Protein AF-X1HPS3-F1 (afdb_monomer)

Solvent-accessible surface area (backbone atoms only — not comparable to full-atom values): 13717 Å² total; per-residue (Å²): 105,69,90,63,36,36,62,45,41,58,35,52,74,64,53,66,50,56,90,88,55,52,70,70,59,45,50,53,46,50,58,56,47,61,80,36,48,68,68,39,56,70,66,37,78,88,70,54,59,66,56,36,31,76,74,68,52,24,27,74,87,71,70,32,65,52,47,67,62,41,49,53,53,50,53,51,40,52,55,39,38,74,69,32,39,48,38,51,45,74,42,78,45,76,46,72,88,47,62,63,64,36,44,31,74,80,88,60,19,42,64,59,61,58,42,54,55,44,74,42,87,59,34,76,41,59,31,51,35,45,38,79,58,51,82,82,45,54,71,83,73,45,51,56,50,75,47,78,53,98,91,36,87,43,63,81,54,60,41,49,12,19,42,58,73,23,20,27,68,44,48,54,32,32,38,37,36,35,32,54,46,42,89,53,32,53,55,73,37,86,48,64,40,92,85,80,69,42,83,40,76,49,50,56,90,67,90,67,48,32,49,56,56,87,66,42,46,67,53,53,47,49,54,49,50,50,56,52,48,56,33,47,54,51,42,53,54,53,51,61,60,69,80,106

Sequence (244 aa):
RRDLDPFYQEIYVKNRITPEMRFLEKIKILAEVEQQIDAIRAKAPKLTAAQIHDKYGVHPILNCPDNDAAQTMVDECNRIAATGDSAGGVVEVVVTGVPTGLGEPVFYKLDAELGRMLGIGAVKGVEVGAGFAVKDMTGSQNNDQMRAEKGKVVFQSNNAGGITGGLSTGQPIIVRLTVKPTSTIDKPQKTIDKYTLENKELAAITRRDATIVGRIWPVAENYTALVILDHLIAHYGYQTLKDK

Mean predicted aligned error: 5.58 Å

pLDDT: mean 93.39, std 5.85, range [58.38, 98.62]

Secondary structure (DSSP, 8-state):
-TTT-HHHIIIIITTSS-TTS-HHHHHHHHHHHHTTHHHHHTTS----HHHHHHHH-S-TTT--S-HHHHHHHHHHHHHHHHTT----EEEEEEE-SPPTT-B-SSSS-HHHHHHGGGGSTTEEEEEETTGGGGGGS-HHHHS--EEEETTEEEES--TTTTEETTEE-SSPEEEEEEEPPPS--SS-EEEE-TTT--EEEE---S---S--HHHHHHHHHHHHHHHHHHHHHHHHHHHHHHT-

Radius of gyration: 22.31 Å; Cα contacts (8 Å, |Δi|>4): 352; chains: 1; bounding box: 61×45×63 Å

Foldseek 3Di:
DCVQQLCNCVPPVVPCDDPPDDPVSSVVSVVVVVVCVVVSVVSGDDDDQVRCCVPPCAGPPLRHNPNVVVVVVVVVLVVLVVVQWAFWDKAKDKAAQADWFQFDQDDTQLQVLLQCCCPPPQWDGKAKALGPCCVVDDPVRQDFDWDDDPNDIDTPGGNRQQGDSSTGHNPIIMMMTTGGIDPQTQPWDWDADPPVRDIDTDHHPDDDRNYCNSVCNVVSNVSSVVSSVVSVVVVVVVVVVVVD

Nearest PDB structures (foldseek):
  2o11-assembly1_A  TM=8.636E-01  e=7.169E-13  Mycobacterium tuberculosis H37Rv
  1ztb-assembly1_A  TM=8.678E-01  e=8.568E-13  Mycobacterium tuberculosis
  2g85-assembly1_A  TM=8.727E-01  e=5.090E-12  Mycobacterium tuberculosis
  4bai-assembly1_A  TM=8.196E-01  e=6.083E-12  Mycobacterium tuberculosis
  2o12-assembly1_A  TM=7.720E-01  e=1.747E-12  Mycobacterium tuberculosis H37Rv

Organism: NCBI:txid412755

Structure (mmCIF, N/CA/C/O backbone):
data_AF-X1HPS3-F1
#
_entry.id   AF-X1HPS3-F1
#
loop_
_atom_site.group_PDB
_atom_site.id
_atom_site.type_symbol
_atom_site.label_atom_id
_atom_site.label_alt_id
_atom_site.label_comp_id
_atom_site.label_asym_id
_atom_site.label_entity_id
_atom_site.label_seq_id
_atom_site.pdbx_PDB_ins_code
_atom_site.Cartn_x
_atom_site.Cartn_y
_atom_site.Cartn_z
_atom_site.occupancy
_atom_site.B_iso_or_equiv
_atom_site.auth_seq_id
_atom_site.auth_comp_id
_atom_site.auth_asym_id
_atom_site.auth_atom_id
_atom_site.pdbx_PDB_model_num
ATOM 1 N N . ARG A 1 1 ? -0.405 -16.462 6.695 1.00 61.56 1 ARG A N 1
ATOM 2 C CA . ARG A 1 1 ? 0.994 -15.976 6.561 1.00 61.56 1 ARG A CA 1
ATOM 3 C C . ARG A 1 1 ? 1.910 -16.578 7.620 1.00 61.56 1 ARG A C 1
ATOM 5 O O . ARG A 1 1 ? 2.827 -17.273 7.228 1.00 61.56 1 ARG A O 1
ATOM 12 N N . ARG A 1 2 ? 1.648 -16.400 8.923 1.00 70.88 2 ARG A N 1
ATOM 13 C CA . ARG A 1 2 ? 2.530 -16.880 10.009 1.00 70.88 2 ARG A CA 1
ATOM 14 C C . ARG A 1 2 ? 2.903 -18.366 9.920 1.00 70.88 2 ARG A C 1
ATOM 16 O O . ARG A 1 2 ? 4.069 -18.693 10.077 1.00 70.88 2 ARG A O 1
ATOM 23 N N . ASP A 1 3 ? 1.952 -19.236 9.585 1.00 72.00 3 ASP A N 1
ATOM 24 C CA . ASP A 1 3 ? 2.177 -20.692 9.636 1.00 72.00 3 ASP A CA 1
ATOM 25 C C . ASP A 1 3 ? 3.067 -21.239 8.514 1.00 72.00 3 ASP A C 1
ATOM 27 O O . ASP A 1 3 ? 3.732 -22.250 8.706 1.00 72.00 3 ASP A O 1
ATOM 31 N N . LEU A 1 4 ? 3.083 -20.593 7.341 1.00 77.38 4 LEU A N 1
ATOM 32 C CA . LEU A 1 4 ? 3.830 -21.081 6.171 1.00 77.38 4 LEU A CA 1
ATOM 33 C C . LEU A 1 4 ? 4.937 -20.134 5.703 1.00 77.38 4 LEU A C 1
ATOM 35 O O . LEU A 1 4 ? 5.731 -20.520 4.847 1.00 77.38 4 LEU A O 1
ATOM 39 N N . ASP A 1 5 ? 4.985 -18.902 6.213 1.00 85.19 5 ASP A N 1
ATOM 40 C CA . ASP A 1 5 ? 6.035 -17.958 5.855 1.00 85.19 5 ASP A CA 1
ATOM 41 C C . ASP A 1 5 ? 7.364 -18.419 6.475 1.00 85.19 5 ASP A C 1
ATOM 43 O O . ASP A 1 5 ? 7.495 -18.448 7.704 1.00 85.19 5 ASP A O 1
ATOM 47 N N . PRO A 1 6 ? 8.360 -18.796 5.657 1.00 90.56 6 PRO A N 1
ATOM 48 C CA . PRO A 1 6 ? 9.588 -19.383 6.171 1.00 90.56 6 PRO A CA 1
ATOM 49 C C . PRO A 1 6 ? 10.411 -18.380 6.990 1.00 90.56 6 PRO A C 1
ATOM 51 O O . PRO A 1 6 ? 11.144 -18.797 7.883 1.00 90.56 6 PRO A O 1
ATOM 54 N N . PHE A 1 7 ? 10.277 -17.073 6.739 1.00 91.50 7 PHE A N 1
ATOM 55 C CA . PHE A 1 7 ? 10.948 -16.043 7.530 1.00 91.50 7 PHE A CA 1
ATOM 56 C C . PHE A 1 7 ? 10.276 -15.878 8.887 1.00 91.50 7 PHE A C 1
ATOM 58 O O . PHE A 1 7 ? 10.968 -15.792 9.894 1.00 91.50 7 PHE A O 1
ATOM 65 N N . TYR A 1 8 ? 8.945 -15.908 8.949 1.00 90.88 8 TYR A N 1
ATOM 66 C CA . TYR A 1 8 ? 8.218 -15.882 10.212 1.00 90.88 8 TYR A CA 1
ATOM 67 C C . TYR A 1 8 ? 8.579 -17.091 11.082 1.00 90.88 8 TYR A C 1
ATOM 69 O O . TYR A 1 8 ? 8.851 -16.941 12.275 1.00 90.88 8 TYR A O 1
ATOM 77 N N . GLN A 1 9 ? 8.644 -18.277 10.470 1.00 91.69 9 GLN A N 1
ATOM 78 C CA . GLN A 1 9 ? 9.071 -19.504 11.139 1.00 91.69 9 GLN A CA 1
ATOM 79 C C . GLN A 1 9 ? 10.520 -19.405 11.633 1.00 91.69 9 GLN A C 1
ATOM 81 O O . GLN A 1 9 ? 10.819 -19.741 12.778 1.00 91.69 9 GLN A O 1
ATOM 86 N N . GLU A 1 10 ? 11.431 -18.903 10.798 1.00 92.38 10 GLU A N 1
ATOM 87 C CA . GLU A 1 10 ? 12.842 -18.797 11.164 1.00 92.38 10 GLU A CA 1
ATOM 88 C C . GLU A 1 10 ? 13.103 -17.718 12.225 1.00 92.38 10 GLU A C 1
ATOM 90 O O . GLU A 1 10 ? 13.951 -17.918 13.088 1.00 92.38 10 GLU A O 1
ATOM 95 N N . ILE A 1 11 ? 12.394 -16.589 12.182 1.00 92.94 11 ILE A N 1
ATOM 96 C CA . ILE A 1 11 ? 12.653 -15.430 13.045 1.00 92.94 11 ILE A CA 1
ATOM 97 C C . ILE A 1 11 ? 11.887 -15.538 14.363 1.00 92.94 11 ILE A C 1
ATOM 99 O O . ILE A 1 11 ? 12.489 -15.451 15.434 1.00 92.94 11 ILE A O 1
ATOM 103 N N . TYR A 1 12 ? 10.566 -15.712 14.295 1.00 91.50 12 TYR A N 1
ATOM 104 C CA . TYR A 1 12 ? 9.691 -15.567 15.459 1.00 91.50 12 TYR A CA 1
ATOM 105 C C . TYR A 1 12 ? 9.350 -16.909 16.100 1.00 91.50 12 TYR A C 1
ATOM 107 O O . TYR A 1 12 ? 9.407 -17.016 17.318 1.00 91.50 12 TYR A O 1
ATOM 115 N N . VAL A 1 13 ? 9.069 -17.960 15.320 1.00 91.81 13 VAL A N 1
ATOM 116 C CA . VAL A 1 13 ? 8.742 -19.282 15.901 1.00 91.81 13 VAL A CA 1
ATOM 117 C C . VAL A 1 13 ? 9.961 -19.924 16.558 1.00 91.81 13 VAL A C 1
ATOM 119 O O . VAL A 1 13 ? 9.853 -20.522 17.625 1.00 91.81 13 VAL A O 1
ATOM 122 N N . LYS A 1 14 ? 11.148 -19.745 15.972 1.00 92.88 14 LYS A N 1
ATOM 123 C CA . LYS A 1 14 ? 12.414 -20.162 16.592 1.00 92.88 14 LYS A CA 1
ATOM 124 C C . LYS A 1 14 ? 12.933 -19.198 17.661 1.00 92.88 14 LYS A C 1
ATOM 126 O O . LYS A 1 14 ? 14.027 -19.422 18.171 1.00 92.88 14 LYS A O 1
ATOM 131 N N . ASN A 1 15 ? 12.191 -18.135 17.985 1.00 94.56 15 ASN A N 1
ATOM 132 C CA . ASN A 1 15 ? 12.579 -17.126 18.973 1.00 94.56 15 ASN A CA 1
ATOM 133 C C . ASN A 1 15 ? 13.964 -16.501 18.714 1.00 94.56 15 ASN A C 1
ATOM 135 O O . ASN A 1 15 ? 14.671 -16.149 19.655 1.00 94.56 15 ASN A O 1
ATOM 139 N N . ARG A 1 16 ? 14.373 -16.346 17.444 1.00 94.69 16 ARG A N 1
ATOM 140 C CA . ARG A 1 16 ? 15.608 -15.610 17.111 1.00 94.69 16 ARG A CA 1
ATOM 141 C C . ARG A 1 16 ? 15.461 -14.123 17.426 1.00 94.69 16 ARG A C 1
ATOM 143 O O . ARG A 1 16 ? 16.450 -13.477 17.746 1.00 94.69 16 ARG A O 1
ATOM 150 N N . ILE A 1 17 ? 14.242 -13.590 17.323 1.00 95.38 17 ILE A N 1
ATOM 151 C CA . ILE A 1 17 ? 13.877 -12.255 17.801 1.00 95.38 17 ILE A CA 1
ATOM 152 C C . ILE A 1 17 ? 12.767 -12.389 18.837 1.00 95.38 17 ILE A C 1
ATOM 154 O O . ILE A 1 17 ? 11.698 -12.913 18.525 1.00 95.38 17 ILE A O 1
ATOM 158 N N . THR A 1 18 ? 12.995 -11.853 20.037 1.00 93.50 18 THR A N 1
ATOM 159 C CA . THR A 1 18 ? 11.988 -11.787 21.104 1.00 93.50 18 THR A CA 1
ATOM 160 C C . THR A 1 18 ? 11.621 -10.334 21.441 1.00 93.50 18 THR A C 1
ATOM 162 O O . THR A 1 18 ? 12.367 -9.405 21.092 1.00 93.50 18 THR A O 1
ATOM 165 N N . PRO A 1 19 ? 10.461 -10.090 22.081 1.00 90.62 19 PRO A N 1
ATOM 166 C CA . PRO A 1 19 ? 10.039 -8.747 22.477 1.00 90.62 19 PRO A CA 1
ATOM 167 C C . PRO A 1 19 ? 11.069 -8.009 23.343 1.00 90.62 19 PRO A C 1
ATOM 169 O O . PRO A 1 19 ? 11.297 -6.820 23.116 1.00 90.62 19 PRO A O 1
ATOM 172 N N . GLU A 1 20 ? 11.739 -8.725 24.248 1.00 94.69 20 GLU A N 1
ATOM 173 C CA . GLU A 1 20 ? 12.670 -8.211 25.263 1.00 94.69 20 GLU A CA 1
ATOM 174 C C . GLU A 1 20 ? 13.999 -7.730 24.668 1.00 94.69 20 GLU A C 1
ATOM 176 O O . GLU A 1 20 ? 14.706 -6.936 25.289 1.00 94.69 20 GLU A O 1
ATOM 181 N N . MET A 1 21 ? 14.346 -8.190 23.461 1.00 95.69 21 MET A N 1
ATOM 182 C CA . MET A 1 21 ? 15.591 -7.801 22.806 1.00 95.69 21 MET A CA 1
ATOM 183 C C . MET A 1 21 ? 15.600 -6.308 22.463 1.00 95.69 21 MET A C 1
ATOM 185 O O . MET A 1 21 ? 14.631 -5.739 21.939 1.00 95.69 21 MET A O 1
ATOM 189 N N . ARG A 1 22 ? 16.750 -5.674 22.683 1.00 95.62 22 ARG A N 1
ATOM 190 C CA . ARG A 1 22 ? 17.014 -4.290 22.287 1.00 95.62 22 ARG A CA 1
ATOM 191 C C . ARG A 1 22 ? 17.163 -4.186 20.775 1.00 95.62 22 ARG A C 1
ATOM 193 O O . ARG A 1 22 ? 17.459 -5.157 20.083 1.00 95.62 22 ARG A O 1
ATOM 200 N N . PHE A 1 23 ? 17.003 -2.972 20.255 1.00 91.25 23 PHE A N 1
ATOM 201 C CA . PHE A 1 23 ? 17.059 -2.709 18.816 1.00 91.25 23 PHE A CA 1
ATOM 202 C C . PHE A 1 23 ? 18.323 -3.280 18.151 1.00 91.25 23 PHE A C 1
ATOM 204 O O . PHE A 1 23 ? 18.210 -4.046 17.202 1.00 91.25 23 PHE A O 1
ATOM 211 N N . LEU A 1 24 ? 19.518 -3.000 18.685 1.00 96.25 24 LEU A N 1
ATOM 212 C CA . LEU A 1 24 ? 20.777 -3.482 18.094 1.00 96.25 24 LEU A CA 1
ATOM 213 C C . LEU A 1 24 ? 20.915 -5.012 18.117 1.00 96.25 24 LEU A C 1
ATOM 215 O O . LEU A 1 24 ? 21.488 -5.591 17.196 1.00 96.25 24 LEU A O 1
ATOM 219 N N . GLU A 1 25 ? 20.356 -5.673 19.132 1.00 96.19 25 GLU A N 1
ATOM 220 C CA . GLU A 1 25 ? 20.323 -7.136 19.215 1.00 96.19 25 GLU A CA 1
ATOM 221 C C . GLU A 1 25 ? 19.418 -7.702 18.109 1.00 96.19 25 GLU A C 1
ATOM 223 O O . GLU A 1 25 ? 19.814 -8.626 17.402 1.00 96.19 25 GLU A O 1
ATOM 228 N N . LYS A 1 26 ? 18.246 -7.089 17.885 1.00 95.62 26 LYS A N 1
ATOM 229 C CA . LYS A 1 26 ? 17.334 -7.441 16.784 1.00 95.62 26 LYS A CA 1
ATOM 230 C C . LYS A 1 26 ? 17.982 -7.210 15.413 1.00 95.62 26 LYS A C 1
ATOM 232 O O . LYS A 1 26 ? 17.889 -8.076 14.547 1.00 95.62 26 LYS A O 1
ATOM 237 N N . ILE A 1 27 ? 18.679 -6.086 15.220 1.00 95.38 27 ILE A N 1
ATOM 238 C CA . ILE A 1 27 ? 19.368 -5.764 13.957 1.00 95.38 27 ILE A CA 1
ATOM 239 C C . ILE A 1 27 ? 20.462 -6.780 13.634 1.00 95.38 27 ILE A C 1
ATOM 241 O O . ILE A 1 27 ? 20.557 -7.214 12.488 1.00 95.38 27 ILE A O 1
ATOM 245 N N . LYS A 1 28 ? 21.247 -7.214 14.628 1.00 96.12 28 LYS A N 1
ATOM 246 C CA . LYS A 1 28 ? 22.254 -8.262 14.422 1.00 96.12 28 LYS A CA 1
ATOM 247 C C . LYS A 1 28 ? 21.623 -9.534 13.846 1.00 96.12 28 LYS A C 1
ATOM 249 O O . LYS A 1 28 ? 22.126 -10.076 12.867 1.00 96.12 28 LYS A O 1
ATOM 254 N N . ILE A 1 29 ? 20.502 -9.977 14.414 1.00 95.44 29 ILE A N 1
ATOM 255 C CA . ILE A 1 29 ? 19.789 -11.166 13.933 1.00 95.44 29 ILE A CA 1
ATOM 256 C C . ILE A 1 29 ? 19.252 -10.965 12.516 1.00 95.44 29 ILE A C 1
ATOM 258 O O . ILE A 1 29 ? 19.357 -11.870 11.694 1.00 95.44 29 ILE A O 1
ATOM 262 N N . LEU A 1 30 ? 18.703 -9.790 12.201 1.00 94.38 30 LEU A N 1
ATOM 263 C CA . LEU A 1 30 ? 18.231 -9.496 10.846 1.00 94.38 30 LEU A CA 1
ATOM 264 C C . LEU A 1 30 ? 19.376 -9.520 9.820 1.00 94.38 30 LEU A C 1
ATOM 266 O O . LEU A 1 30 ? 19.189 -10.068 8.738 1.00 94.38 30 LEU A O 1
ATOM 270 N N . ALA A 1 31 ? 20.565 -9.027 10.177 1.00 95.38 31 ALA A N 1
ATOM 271 C CA . ALA A 1 31 ? 21.753 -9.115 9.326 1.00 95.38 31 ALA A CA 1
ATOM 272 C C . ALA A 1 31 ? 22.217 -10.571 9.113 1.00 95.38 31 ALA A C 1
ATOM 274 O O . ALA A 1 31 ? 22.623 -10.947 8.017 1.00 95.38 31 ALA A O 1
ATOM 275 N N . GLU A 1 32 ? 22.117 -11.430 10.132 1.00 95.00 32 GLU A N 1
ATOM 276 C CA . GLU A 1 32 ? 22.380 -12.870 9.978 1.00 95.00 32 GLU A CA 1
ATOM 277 C C . GLU A 1 32 ? 21.335 -13.556 9.085 1.00 95.00 32 GLU A C 1
ATOM 279 O O . GLU A 1 32 ? 21.668 -14.431 8.287 1.00 95.00 32 GLU A O 1
ATOM 284 N N . VAL A 1 33 ? 20.059 -13.184 9.223 1.00 94.38 33 VAL A N 1
ATOM 285 C CA . VAL A 1 33 ? 18.960 -13.696 8.388 1.00 94.38 33 VAL A CA 1
ATOM 286 C C . VAL A 1 33 ? 19.146 -13.288 6.930 1.00 94.38 33 VAL A C 1
ATOM 288 O O . VAL A 1 33 ? 18.875 -14.096 6.042 1.00 94.38 33 VAL A O 1
ATOM 291 N N . GLU A 1 34 ? 19.642 -12.078 6.671 1.00 93.94 34 GLU A N 1
ATOM 292 C CA . GLU A 1 34 ? 19.932 -11.584 5.323 1.00 93.94 34 GLU A CA 1
ATOM 293 C C . GLU A 1 34 ? 20.910 -12.505 4.578 1.00 93.94 34 GLU A C 1
ATOM 295 O O . GLU A 1 34 ? 20.668 -12.873 3.429 1.00 93.94 34 GLU A O 1
ATOM 300 N N . GLN A 1 35 ? 21.946 -12.992 5.267 1.00 95.44 35 GLN A N 1
ATOM 301 C CA . GLN A 1 35 ? 22.912 -13.949 4.710 1.00 95.44 35 GLN A CA 1
ATOM 302 C C . GLN A 1 35 ? 22.311 -15.341 4.442 1.00 95.44 35 GLN A C 1
ATOM 304 O O . GLN A 1 35 ? 22.927 -16.169 3.775 1.00 95.44 35 GLN A O 1
ATOM 309 N N . GLN A 1 36 ? 21.116 -15.619 4.966 1.00 95.12 36 GLN A N 1
ATOM 310 C CA . GLN A 1 36 ? 20.444 -16.918 4.908 1.00 95.12 36 GLN A CA 1
ATOM 311 C C . GLN A 1 36 ? 19.168 -16.891 4.053 1.00 95.12 36 GLN A C 1
ATOM 313 O O . GLN A 1 36 ? 18.449 -17.891 4.023 1.00 95.12 36 GLN A O 1
ATOM 318 N N . ILE A 1 37 ? 18.871 -15.786 3.354 1.00 93.38 37 ILE A N 1
ATOM 319 C CA . ILE A 1 37 ? 17.605 -15.580 2.625 1.00 93.38 37 ILE A CA 1
ATOM 320 C C . ILE A 1 37 ? 17.252 -16.763 1.719 1.00 93.38 37 ILE A C 1
ATOM 322 O O . ILE A 1 37 ? 16.127 -17.263 1.784 1.00 93.38 37 ILE A O 1
ATOM 326 N N . ASP A 1 38 ? 18.193 -17.245 0.907 1.00 93.62 38 ASP A N 1
ATOM 327 C CA . ASP A 1 38 ? 17.916 -18.325 -0.045 1.00 93.62 38 ASP A CA 1
ATOM 328 C C . ASP A 1 38 ? 17.695 -19.669 0.657 1.00 93.62 38 ASP A C 1
ATOM 330 O O . ASP A 1 38 ? 16.768 -20.409 0.319 1.00 93.62 38 ASP A O 1
ATOM 334 N N . ALA A 1 39 ? 18.475 -19.953 1.704 1.00 94.56 39 ALA A N 1
ATOM 335 C CA . ALA A 1 39 ? 18.316 -21.156 2.515 1.00 94.56 39 ALA A CA 1
ATOM 336 C C . ALA A 1 39 ? 16.985 -21.165 3.284 1.00 94.56 39 ALA A C 1
ATOM 338 O O . ALA A 1 39 ? 16.364 -22.216 3.434 1.00 94.56 39 ALA A O 1
ATOM 339 N N . ILE A 1 40 ? 16.527 -20.006 3.763 1.00 93.75 40 ILE A N 1
ATOM 340 C CA . ILE A 1 40 ? 15.228 -19.856 4.429 1.00 93.75 40 ILE A CA 1
ATOM 341 C C . ILE A 1 40 ? 14.103 -20.038 3.409 1.00 93.75 40 ILE A C 1
ATOM 343 O O . ILE A 1 40 ? 13.201 -20.843 3.635 1.00 93.75 40 ILE A O 1
ATOM 347 N N . ARG A 1 41 ? 14.182 -19.372 2.250 1.00 90.75 41 ARG A N 1
ATOM 348 C CA . ARG A 1 41 ? 13.199 -19.512 1.161 1.00 90.75 41 ARG A CA 1
ATOM 349 C C . ARG A 1 41 ? 13.041 -20.953 0.692 1.00 90.75 41 ARG A C 1
ATOM 351 O O . ARG A 1 41 ? 11.918 -21.378 0.439 1.00 90.75 41 ARG A O 1
ATOM 358 N N . ALA A 1 42 ? 14.129 -21.717 0.622 1.00 92.19 42 ALA A N 1
ATOM 359 C CA . ALA A 1 42 ? 14.092 -23.121 0.218 1.00 92.19 42 ALA A CA 1
ATOM 360 C C . ALA A 1 42 ? 13.252 -24.015 1.154 1.00 92.19 42 ALA A C 1
ATOM 362 O O . ALA A 1 42 ? 12.784 -25.067 0.720 1.00 92.19 42 ALA A O 1
ATOM 363 N N . LYS A 1 43 ? 13.024 -23.599 2.410 1.00 90.44 43 LYS A N 1
ATOM 364 C CA . LYS A 1 43 ? 12.182 -24.316 3.385 1.00 90.44 43 LYS A CA 1
ATOM 365 C C . LYS A 1 43 ? 10.685 -24.060 3.193 1.00 90.44 43 LYS A C 1
ATOM 367 O O . LYS A 1 43 ? 9.881 -24.706 3.860 1.00 90.44 43 LYS A O 1
ATOM 372 N N . ALA A 1 44 ? 10.301 -23.109 2.336 1.00 87.06 44 ALA A N 1
ATOM 373 C CA . ALA A 1 44 ? 8.900 -22.788 2.107 1.00 87.06 44 ALA A CA 1
ATOM 374 C C . ALA A 1 44 ? 8.137 -24.021 1.581 1.00 87.06 44 ALA A C 1
ATOM 376 O O . ALA A 1 44 ? 8.613 -24.684 0.651 1.00 87.06 44 ALA A O 1
ATOM 377 N N . PRO A 1 45 ? 6.942 -24.321 2.119 1.00 84.12 45 PRO A N 1
ATOM 378 C CA . PRO A 1 45 ? 6.084 -25.366 1.577 1.00 84.12 45 PRO A CA 1
ATOM 379 C C . PRO A 1 45 ? 5.775 -25.093 0.103 1.00 84.12 45 PRO A C 1
ATOM 381 O O . PRO A 1 45 ? 5.292 -24.017 -0.251 1.00 84.12 45 PRO A O 1
ATOM 384 N N . LYS A 1 46 ? 6.034 -26.073 -0.767 1.00 85.75 46 LYS A N 1
ATOM 385 C CA . LYS A 1 46 ? 5.686 -25.982 -2.188 1.00 85.75 46 LYS A CA 1
ATOM 386 C C . LYS A 1 46 ? 4.250 -26.455 -2.375 1.00 85.75 46 LYS A C 1
ATOM 388 O O . LYS A 1 46 ? 3.985 -27.652 -2.330 1.00 85.75 46 LYS A O 1
ATOM 393 N N . LEU A 1 47 ? 3.339 -25.505 -2.554 1.00 85.69 47 LEU A N 1
ATOM 394 C CA . LEU A 1 47 ? 1.938 -25.772 -2.863 1.00 85.69 47 LEU A CA 1
ATOM 395 C C . LEU A 1 47 ? 1.697 -25.600 -4.364 1.00 85.69 47 LEU A C 1
ATOM 397 O O . LEU A 1 47 ? 2.242 -24.696 -4.994 1.00 85.69 47 LEU A O 1
ATOM 401 N N . THR A 1 48 ? 0.869 -26.470 -4.930 1.00 90.56 48 THR A N 1
ATOM 402 C CA . THR A 1 48 ? 0.331 -26.306 -6.285 1.00 90.56 48 THR A CA 1
ATOM 403 C C . THR A 1 48 ? -0.705 -25.181 -6.320 1.00 90.56 48 THR A C 1
ATOM 405 O O . THR A 1 48 ? -1.271 -24.816 -5.289 1.00 90.56 48 THR A O 1
ATOM 408 N N . ALA A 1 49 ? -0.998 -24.657 -7.514 1.00 86.81 49 ALA A N 1
ATOM 409 C CA . ALA A 1 49 ? -2.041 -23.647 -7.704 1.00 86.81 49 ALA A CA 1
ATOM 410 C C . ALA A 1 49 ? -3.397 -24.084 -7.120 1.00 86.81 49 ALA A C 1
ATOM 412 O O . ALA A 1 49 ? -4.013 -23.316 -6.387 1.00 86.81 49 ALA A O 1
ATOM 413 N N . ALA A 1 50 ? -3.802 -25.337 -7.366 1.00 89.31 50 ALA A N 1
ATOM 414 C CA . ALA A 1 50 ? -5.029 -25.914 -6.816 1.00 89.31 50 ALA A CA 1
ATOM 415 C C . ALA A 1 50 ? -5.012 -25.930 -5.280 1.00 89.31 50 ALA A C 1
ATOM 417 O O . ALA A 1 50 ? -5.943 -25.455 -4.649 1.00 89.31 50 ALA A O 1
ATOM 418 N N . GLN A 1 51 ? -3.908 -26.363 -4.663 1.00 89.56 51 GLN A N 1
ATOM 419 C CA . GLN A 1 51 ? -3.788 -26.365 -3.201 1.00 89.56 51 GLN A CA 1
ATOM 420 C C . GLN A 1 51 ? -3.828 -24.958 -2.592 1.00 89.56 51 GLN A C 1
ATOM 422 O O . GLN A 1 51 ? -4.336 -24.794 -1.485 1.00 89.56 51 GLN A O 1
ATOM 427 N N . ILE A 1 52 ? -3.272 -23.949 -3.272 1.00 85.75 52 ILE A N 1
ATOM 428 C CA . ILE A 1 52 ? -3.356 -22.554 -2.817 1.00 85.75 52 ILE A CA 1
ATOM 429 C C . ILE A 1 52 ? -4.805 -22.076 -2.890 1.00 85.75 52 ILE A C 1
ATOM 431 O O . ILE A 1 52 ? -5.303 -21.513 -1.916 1.00 85.75 52 ILE A O 1
ATOM 435 N N . HIS A 1 53 ? -5.475 -22.340 -4.009 1.00 85.75 53 HIS A N 1
ATOM 436 C CA . HIS A 1 53 ? -6.868 -21.969 -4.208 1.00 85.75 53 HIS A CA 1
ATOM 437 C C . HIS A 1 53 ? -7.783 -22.654 -3.181 1.00 85.75 53 HIS A C 1
ATOM 439 O O . HIS A 1 53 ? -8.483 -21.967 -2.446 1.00 85.75 53 HIS A O 1
ATOM 445 N N . ASP A 1 54 ? -7.693 -23.975 -3.031 1.00 88.62 54 ASP A N 1
ATOM 446 C CA . ASP A 1 54 ? -8.533 -24.753 -2.113 1.00 88.62 54 ASP A CA 1
ATOM 447 C C . ASP A 1 54 ? -8.327 -24.354 -0.647 1.00 88.62 54 ASP A C 1
ATOM 449 O O . ASP A 1 54 ? -9.270 -24.321 0.143 1.00 88.62 54 ASP A O 1
ATOM 453 N N . LYS A 1 55 ? -7.081 -24.059 -0.256 1.00 86.50 55 LYS A N 1
ATOM 454 C CA . LYS A 1 55 ? -6.745 -23.763 1.141 1.00 86.50 55 LYS A CA 1
ATOM 455 C C . LYS A 1 55 ? -6.968 -22.302 1.522 1.00 86.50 55 LYS A C 1
ATOM 457 O O . LYS A 1 55 ? -7.317 -22.027 2.668 1.00 86.50 55 LYS A O 1
ATOM 462 N N . TYR A 1 56 ? -6.685 -21.370 0.614 1.00 85.69 56 TYR A N 1
ATOM 463 C CA . TYR A 1 56 ? -6.641 -19.936 0.918 1.00 85.69 56 TYR A CA 1
ATOM 464 C C . TYR A 1 56 ? -7.669 -19.107 0.153 1.00 85.69 56 TYR A C 1
ATOM 466 O O . TYR A 1 56 ? -7.876 -17.953 0.518 1.00 85.69 56 TYR A O 1
ATOM 474 N N . GLY A 1 57 ? -8.298 -19.658 -0.886 1.00 88.31 57 GLY A N 1
ATOM 475 C CA . GLY A 1 57 ? -9.264 -18.940 -1.716 1.00 88.31 57 GLY A CA 1
ATOM 476 C C . GLY A 1 57 ? -8.657 -17.765 -2.484 1.00 88.31 57 GLY A C 1
ATOM 477 O O . GLY A 1 57 ? -9.365 -16.810 -2.779 1.00 88.31 57 GLY A O 1
ATOM 478 N N . VAL A 1 58 ? -7.351 -17.789 -2.778 1.00 90.56 58 VAL A N 1
ATOM 479 C CA . VAL A 1 58 ? -6.649 -16.691 -3.469 1.00 90.56 58 VAL A CA 1
ATOM 480 C C . VAL A 1 58 ? -5.938 -17.165 -4.729 1.00 90.56 58 VAL A C 1
ATOM 482 O O . VAL A 1 58 ? -5.511 -18.316 -4.830 1.00 90.56 58 VAL A O 1
ATOM 485 N N . HIS A 1 59 ? -5.742 -16.239 -5.663 1.00 92.06 59 HIS A N 1
ATOM 486 C CA . HIS A 1 59 ? -4.981 -16.466 -6.879 1.00 92.06 59 HIS A CA 1
ATOM 487 C C . HIS A 1 59 ? -3.506 -16.791 -6.561 1.00 92.06 59 HIS A C 1
ATOM 489 O O . HIS A 1 59 ? -2.856 -16.023 -5.843 1.00 92.06 59 HIS A O 1
ATOM 495 N N . PRO A 1 60 ? -2.920 -17.861 -7.129 1.00 87.88 60 PRO A N 1
ATOM 496 C CA . PRO A 1 60 ? -1.606 -18.374 -6.726 1.00 87.88 60 PRO A CA 1
ATOM 497 C C . PRO A 1 60 ? -0.426 -17.444 -7.037 1.00 87.88 60 PRO A C 1
ATOM 499 O O . PRO A 1 60 ? 0.622 -17.556 -6.407 1.00 87.88 60 PRO A O 1
ATOM 502 N N . ILE A 1 61 ? -0.577 -16.530 -8.001 1.00 87.69 61 ILE A N 1
ATOM 503 C CA . ILE A 1 61 ? 0.493 -15.599 -8.405 1.00 87.69 61 ILE A CA 1
ATOM 504 C C . ILE A 1 61 ? 0.367 -14.253 -7.684 1.00 87.69 61 ILE A C 1
ATOM 506 O O . ILE A 1 61 ? 1.362 -13.681 -7.247 1.00 87.69 61 ILE A O 1
ATOM 510 N N . LEU A 1 62 ? -0.860 -13.737 -7.568 1.00 89.31 62 LEU A N 1
ATOM 511 C CA . LEU A 1 62 ? -1.117 -12.369 -7.103 1.00 89.31 62 LEU A CA 1
ATOM 512 C C . LEU A 1 62 ? -1.613 -12.308 -5.656 1.00 89.31 62 LEU A C 1
ATOM 514 O O . LEU A 1 62 ? -1.673 -11.220 -5.095 1.00 89.31 62 LEU A O 1
ATOM 518 N N . ASN A 1 63 ? -1.937 -13.451 -5.040 1.00 87.25 63 ASN A N 1
ATOM 519 C CA . ASN A 1 63 ? -2.535 -13.539 -3.704 1.00 87.25 63 ASN A CA 1
ATOM 520 C C . ASN A 1 63 ? -3.807 -12.682 -3.555 1.00 87.25 63 ASN A C 1
ATOM 522 O O . ASN A 1 63 ? -4.078 -12.142 -2.486 1.00 87.25 63 ASN A O 1
ATOM 526 N N . CYS A 1 64 ? -4.574 -12.550 -4.638 1.00 89.62 64 CYS A N 1
ATOM 527 C CA . CYS A 1 64 ? -5.818 -11.791 -4.681 1.00 89.62 64 CYS A CA 1
ATOM 528 C C . CYS A 1 64 ? -7.012 -12.748 -4.499 1.00 89.62 64 CYS A C 1
ATOM 530 O O . CYS A 1 64 ? -7.021 -13.797 -5.145 1.00 89.62 64 CYS A O 1
ATOM 532 N N . PRO A 1 65 ? -7.989 -12.440 -3.626 1.00 88.88 65 PRO A N 1
ATOM 533 C CA . PRO A 1 65 ? -9.154 -13.302 -3.396 1.00 88.88 65 PRO A CA 1
ATOM 534 C C . PRO A 1 65 ? -10.126 -13.344 -4.587 1.00 88.88 65 PRO A C 1
ATOM 536 O O . PRO A 1 65 ? -10.805 -14.347 -4.793 1.00 88.88 65 PRO A O 1
ATOM 539 N N . ASP A 1 66 ? -10.168 -12.287 -5.399 1.00 92.94 66 ASP A N 1
ATOM 540 C CA . ASP A 1 66 ? -10.913 -12.269 -6.657 1.00 92.94 66 ASP A CA 1
ATOM 541 C C . ASP A 1 66 ? -10.054 -12.899 -7.762 1.00 92.94 66 ASP A C 1
ATOM 543 O O . ASP A 1 66 ? -9.102 -12.293 -8.258 1.00 92.94 66 ASP A O 1
ATOM 547 N N . ASN A 1 67 ? -10.353 -14.154 -8.106 1.00 91.12 67 ASN A N 1
ATOM 548 C CA . ASN A 1 67 ? -9.549 -14.914 -9.061 1.00 91.12 67 ASN A CA 1
ATOM 549 C C . ASN A 1 67 ? -9.718 -14.408 -10.502 1.00 91.12 67 ASN A C 1
ATOM 551 O O . ASN A 1 67 ? -8.742 -14.431 -11.249 1.00 91.12 67 ASN A O 1
ATOM 555 N N . ASP A 1 68 ? -10.893 -13.899 -10.874 1.00 93.69 68 ASP A N 1
ATOM 556 C CA . ASP A 1 68 ? -11.160 -13.405 -12.229 1.00 93.69 68 ASP A CA 1
ATOM 557 C C . ASP A 1 68 ? -10.455 -12.063 -12.461 1.00 93.69 68 ASP A C 1
ATOM 559 O O . ASP A 1 68 ? -9.762 -11.866 -13.469 1.00 93.69 68 ASP A O 1
ATOM 563 N N . ALA A 1 69 ? -10.543 -11.156 -11.481 1.00 94.19 69 ALA A N 1
ATOM 564 C CA . ALA A 1 69 ? -9.782 -9.91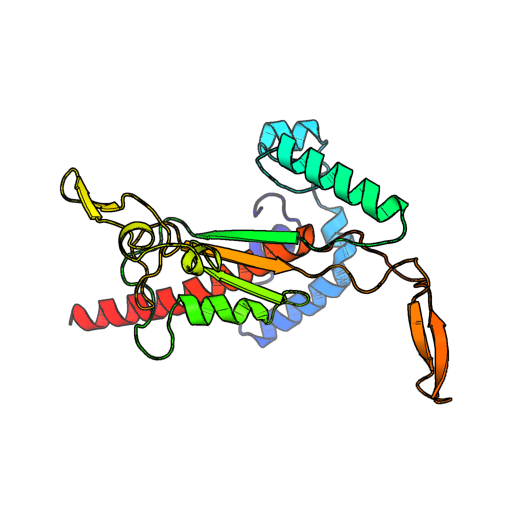3 -11.499 1.00 94.19 69 ALA A CA 1
ATOM 565 C C . ALA A 1 69 ? -8.273 -10.197 -11.485 1.00 94.19 69 ALA A C 1
ATOM 567 O O . ALA A 1 69 ? -7.510 -9.562 -12.215 1.00 94.19 69 ALA A O 1
ATOM 568 N N . ALA A 1 70 ? -7.828 -11.180 -10.696 1.00 93.50 70 ALA A N 1
ATOM 569 C CA . ALA A 1 70 ? -6.427 -11.578 -10.653 1.00 93.50 70 ALA A CA 1
ATOM 570 C C . ALA A 1 70 ? -5.924 -12.138 -11.981 1.00 93.50 70 ALA A C 1
ATOM 572 O O . ALA A 1 70 ? -4.835 -11.761 -12.414 1.00 93.50 70 ALA A O 1
ATOM 573 N N . GLN A 1 71 ? -6.702 -12.993 -12.640 1.00 94.81 71 GLN A N 1
ATOM 574 C CA . GLN A 1 71 ? -6.337 -13.521 -13.947 1.00 94.81 71 GLN A CA 1
ATOM 575 C C . GLN A 1 71 ? -6.252 -12.392 -14.978 1.00 94.81 71 GLN A C 1
ATOM 577 O O . GLN A 1 71 ? -5.251 -12.287 -15.682 1.00 94.81 71 GLN A O 1
ATOM 582 N N . THR A 1 72 ? -7.218 -11.470 -14.971 1.00 96.19 72 THR A N 1
ATOM 583 C CA . THR A 1 72 ? -7.189 -10.271 -15.825 1.00 96.19 72 THR A CA 1
ATOM 584 C C . THR A 1 72 ? -5.927 -9.431 -15.584 1.00 96.19 72 THR A C 1
ATOM 586 O O . THR A 1 72 ? -5.266 -9.003 -16.530 1.00 96.19 72 THR A O 1
ATOM 589 N N . MET A 1 73 ? -5.540 -9.228 -14.318 1.00 95.38 73 MET A N 1
ATOM 590 C CA . MET A 1 73 ? -4.295 -8.538 -13.963 1.00 95.38 73 MET A CA 1
ATOM 591 C C . MET A 1 73 ? -3.052 -9.279 -14.475 1.00 95.38 73 MET A C 1
ATOM 593 O O . MET A 1 73 ? -2.120 -8.638 -14.959 1.00 95.38 73 MET A O 1
ATOM 597 N N . VAL A 1 74 ? -3.015 -10.612 -14.377 1.00 94.56 74 VAL A N 1
ATOM 598 C CA . VAL A 1 74 ? -1.905 -11.433 -14.892 1.00 94.56 74 VAL A CA 1
ATOM 599 C C . VAL A 1 74 ? -1.804 -11.336 -16.409 1.00 94.56 74 VAL A C 1
ATOM 601 O O . VAL A 1 74 ? -0.704 -11.145 -16.929 1.00 94.56 74 VAL A O 1
ATOM 604 N N . ASP A 1 75 ? -2.926 -11.424 -17.115 1.00 95.94 75 ASP A N 1
ATOM 605 C CA . ASP A 1 75 ? -2.960 -11.344 -18.573 1.00 95.94 75 ASP A CA 1
ATOM 606 C C . ASP A 1 75 ? -2.458 -9.981 -19.054 1.00 95.94 75 ASP A C 1
ATOM 608 O O . ASP A 1 75 ? -1.632 -9.911 -19.964 1.00 95.94 75 ASP A O 1
ATOM 612 N N . GLU A 1 76 ? -2.850 -8.901 -18.376 1.00 95.56 76 GLU A N 1
ATOM 613 C CA . GLU A 1 76 ? -2.354 -7.560 -18.677 1.00 95.56 76 GLU A CA 1
ATOM 614 C C . GLU A 1 76 ? -0.858 -7.402 -18.364 1.00 95.56 76 GLU A C 1
ATOM 616 O O . GLU A 1 76 ? -0.116 -6.808 -19.152 1.00 95.56 76 GLU A O 1
ATOM 621 N N . CYS A 1 77 ? -0.375 -7.997 -17.265 1.00 94.56 77 CYS A N 1
ATOM 622 C CA . CYS A 1 77 ? 1.056 -8.048 -16.953 1.00 94.56 77 CYS A CA 1
ATOM 623 C C . CYS A 1 77 ? 1.848 -8.788 -18.041 1.00 94.56 77 CYS A C 1
ATOM 625 O O . CYS A 1 77 ? 2.910 -8.322 -18.452 1.00 94.56 77 CYS A O 1
ATOM 627 N N . ASN A 1 78 ? 1.338 -9.920 -18.528 1.00 95.19 78 ASN A N 1
ATOM 628 C CA . ASN A 1 78 ? 1.963 -10.680 -19.610 1.00 95.19 78 ASN A CA 1
ATOM 629 C C . ASN A 1 78 ? 1.939 -9.892 -20.925 1.00 95.19 78 ASN A C 1
ATOM 631 O O . ASN A 1 78 ? 2.943 -9.848 -21.639 1.00 95.19 78 ASN A O 1
ATOM 635 N N . ARG A 1 79 ? 0.819 -9.223 -21.222 1.00 97.00 79 ARG A N 1
ATOM 636 C CA . ARG A 1 79 ? 0.656 -8.394 -22.417 1.00 97.00 79 ARG A CA 1
ATOM 637 C C . ARG A 1 79 ? 1.664 -7.250 -22.441 1.00 97.00 79 ARG A C 1
ATOM 639 O O . ARG A 1 79 ? 2.343 -7.080 -23.450 1.00 97.00 79 ARG A O 1
ATOM 646 N N . ILE A 1 80 ? 1.796 -6.481 -21.356 1.00 95.94 80 ILE A N 1
ATOM 647 C CA . ILE A 1 80 ? 2.742 -5.356 -21.312 1.00 95.94 80 ILE A CA 1
ATOM 648 C C . ILE A 1 80 ? 4.197 -5.844 -21.334 1.00 95.94 80 ILE A C 1
ATOM 650 O O . ILE A 1 80 ? 5.009 -5.289 -22.080 1.00 95.94 80 ILE A O 1
ATOM 654 N N . ALA A 1 81 ? 4.499 -6.939 -20.623 1.00 93.75 81 ALA A N 1
ATOM 655 C CA . ALA A 1 81 ? 5.822 -7.561 -20.618 1.00 93.75 81 ALA A CA 1
ATOM 656 C C . ALA A 1 81 ? 6.264 -7.985 -22.024 1.00 93.75 81 ALA A C 1
ATOM 658 O O . ALA A 1 81 ? 7.403 -7.734 -22.410 1.00 93.75 81 ALA A O 1
ATOM 659 N N . ALA A 1 82 ? 5.356 -8.562 -22.820 1.00 94.88 82 ALA A N 1
ATOM 660 C CA . ALA A 1 82 ? 5.635 -8.963 -24.199 1.00 94.88 82 ALA A CA 1
ATOM 661 C C . ALA A 1 82 ? 5.998 -7.780 -25.116 1.00 94.88 82 ALA A C 1
ATOM 663 O O . ALA A 1 82 ? 6.644 -7.976 -26.142 1.00 94.88 82 ALA A O 1
ATOM 664 N N . THR A 1 83 ? 5.624 -6.548 -24.750 1.00 94.81 83 THR A N 1
ATOM 665 C CA . THR A 1 83 ? 6.017 -5.336 -25.489 1.00 94.81 83 THR A CA 1
ATOM 666 C C . THR A 1 83 ? 7.364 -4.755 -25.053 1.00 94.81 83 THR A C 1
ATOM 668 O O . THR A 1 83 ? 7.807 -3.762 -25.632 1.00 94.81 83 THR A O 1
ATOM 671 N N . GLY A 1 84 ? 8.005 -5.331 -24.029 1.00 92.75 84 GLY A N 1
ATOM 672 C CA . GLY A 1 84 ? 9.229 -4.791 -23.437 1.00 92.75 84 GLY A CA 1
ATOM 673 C C . GLY A 1 84 ? 9.008 -3.525 -22.598 1.00 92.75 84 GLY A C 1
ATOM 674 O O . GLY A 1 84 ? 9.942 -2.750 -22.393 1.00 92.75 84 GLY A O 1
ATOM 675 N N . ASP A 1 85 ? 7.774 -3.281 -22.154 1.00 94.81 85 ASP A N 1
ATOM 676 C CA . ASP A 1 85 ? 7.372 -2.110 -21.368 1.00 94.81 85 ASP A CA 1
ATOM 677 C C . ASP A 1 85 ? 6.908 -2.522 -19.960 1.00 94.81 85 ASP A C 1
ATOM 679 O O . ASP A 1 85 ? 6.927 -3.703 -19.604 1.00 94.81 85 ASP A O 1
ATOM 683 N N . SER A 1 86 ? 6.483 -1.557 -19.146 1.00 95.56 86 SER A N 1
ATOM 684 C CA . SER A 1 86 ? 5.926 -1.821 -17.819 1.00 95.56 86 SER A CA 1
ATOM 685 C C . SER A 1 86 ? 4.648 -1.030 -17.543 1.00 95.56 86 SER A C 1
ATOM 687 O O . SER A 1 86 ? 4.327 -0.050 -18.214 1.00 95.56 86 SER A O 1
ATOM 689 N N . ALA A 1 87 ? 3.914 -1.461 -16.522 1.00 96.38 87 ALA A N 1
ATOM 690 C CA . ALA A 1 87 ? 2.679 -0.848 -16.073 1.00 96.38 87 ALA A CA 1
ATOM 691 C C . ALA A 1 87 ? 2.717 -0.545 -14.570 1.00 96.38 87 ALA A C 1
ATOM 693 O O . ALA A 1 87 ? 3.339 -1.245 -13.763 1.00 96.38 87 ALA A O 1
ATOM 694 N N . GLY A 1 88 ? 2.031 0.535 -14.203 1.00 96.56 88 GLY A N 1
ATOM 695 C CA . GLY A 1 88 ? 1.735 0.881 -12.820 1.00 96.56 88 GLY A CA 1
ATOM 696 C C . GLY A 1 88 ? 0.477 0.170 -12.329 1.00 96.56 88 GLY A C 1
ATOM 697 O O . GLY A 1 88 ? 0.070 -0.853 -12.873 1.00 96.56 88 GLY A O 1
ATOM 698 N N . GLY A 1 89 ? -0.153 0.731 -11.306 1.00 96.62 89 GLY A N 1
ATOM 699 C CA . GLY A 1 89 ? -1.442 0.255 -10.821 1.00 96.62 89 GLY A CA 1
ATOM 700 C C . GLY A 1 89 ? -1.821 0.893 -9.497 1.00 96.62 89 GLY A C 1
ATOM 701 O O . GLY A 1 89 ? -1.221 1.884 -9.078 1.00 96.62 89 GLY A O 1
ATOM 702 N N . VAL A 1 90 ? -2.815 0.310 -8.838 1.00 97.00 90 VAL A N 1
ATOM 703 C CA . VAL A 1 90 ? -3.326 0.783 -7.552 1.00 97.00 90 VAL A CA 1
ATOM 704 C C . VAL A 1 90 ? -3.256 -0.349 -6.537 1.00 97.00 90 VAL A C 1
ATOM 706 O O . VAL A 1 90 ? -3.554 -1.498 -6.852 1.00 97.00 90 VAL A O 1
ATOM 709 N N . VAL A 1 91 ? -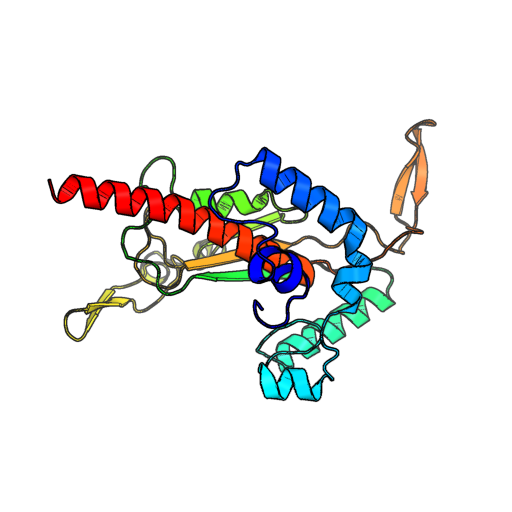2.852 -0.014 -5.317 1.00 96.88 91 VAL A N 1
ATOM 710 C CA . VAL A 1 91 ? -2.956 -0.884 -4.143 1.00 96.88 91 VAL A CA 1
ATOM 711 C C . VAL A 1 91 ? -4.001 -0.287 -3.216 1.00 96.88 91 VAL A C 1
ATOM 713 O O . VAL A 1 91 ? -3.879 0.879 -2.860 1.00 96.88 91 VAL A O 1
ATOM 716 N N . GLU A 1 92 ? -4.985 -1.075 -2.794 1.00 96.50 92 GLU A N 1
ATOM 717 C CA . GLU A 1 92 ? -5.921 -0.701 -1.731 1.00 96.50 92 GLU A CA 1
ATOM 718 C C . GLU A 1 92 ? -5.583 -1.472 -0.453 1.00 96.50 92 GLU A C 1
ATOM 720 O O . GLU A 1 92 ? -5.366 -2.685 -0.481 1.00 96.50 92 GLU A O 1
ATOM 725 N N . VAL A 1 93 ? -5.530 -0.761 0.670 1.00 97.00 93 VAL A N 1
ATOM 726 C CA . VAL A 1 93 ? -5.379 -1.325 2.009 1.00 97.00 93 VAL A CA 1
ATOM 727 C C . VAL A 1 93 ? -6.639 -0.999 2.799 1.00 97.00 93 VAL A C 1
ATOM 729 O O . VAL A 1 93 ? -7.042 0.163 2.886 1.00 97.00 93 VAL A O 1
ATOM 732 N N . VAL A 1 94 ? -7.244 -2.031 3.387 1.00 97.56 94 VAL A N 1
ATOM 733 C CA . VAL A 1 94 ? -8.447 -1.908 4.214 1.00 97.56 94 VAL A CA 1
ATOM 734 C C . VAL A 1 94 ? -8.130 -2.346 5.637 1.00 97.56 94 VAL A C 1
ATOM 736 O O . VAL A 1 94 ? -7.699 -3.476 5.863 1.00 97.56 94 VAL A O 1
ATOM 739 N N . VAL A 1 95 ? -8.369 -1.464 6.607 1.00 97.75 95 VAL A N 1
ATOM 740 C CA . VAL A 1 95 ? -8.227 -1.766 8.036 1.00 97.75 95 VAL A CA 1
ATOM 741 C C . VAL A 1 95 ? -9.609 -1.912 8.653 1.00 97.75 95 VAL A C 1
ATOM 743 O O . VAL A 1 95 ? -10.418 -0.987 8.628 1.00 97.75 95 VAL A O 1
ATOM 746 N N . THR A 1 96 ? -9.884 -3.073 9.234 1.00 97.00 96 THR A N 1
ATOM 747 C CA . THR A 1 96 ? -11.172 -3.387 9.866 1.00 97.00 96 THR A CA 1
ATOM 748 C C . THR A 1 96 ? -11.043 -3.483 11.381 1.00 97.00 96 THR A C 1
ATOM 750 O O . THR A 1 96 ? -9.981 -3.834 11.888 1.00 97.00 96 THR A O 1
ATOM 753 N N . GLY A 1 97 ? -12.139 -3.247 12.108 1.00 94.81 97 GLY A N 1
ATOM 754 C CA . GLY A 1 97 ? -12.168 -3.408 13.569 1.00 94.81 97 GLY A CA 1
ATOM 755 C C . GLY A 1 97 ? -11.416 -2.316 14.332 1.00 94.81 97 GLY A C 1
ATOM 756 O O . GLY A 1 97 ? -11.035 -2.520 15.481 1.00 94.81 97 GLY A O 1
ATOM 757 N N . VAL A 1 98 ? -11.191 -1.166 13.695 1.00 93.81 98 VAL A N 1
ATOM 758 C CA . VAL A 1 98 ? -10.543 -0.010 14.317 1.00 93.81 98 VAL A CA 1
ATOM 759 C C . VAL A 1 98 ? -11.500 0.605 15.348 1.00 93.81 98 VAL A C 1
ATOM 761 O O . VAL A 1 98 ? -12.666 0.830 15.015 1.00 93.81 98 VAL A O 1
ATOM 764 N N . PRO A 1 99 ? -11.057 0.892 16.588 1.00 93.12 99 PRO A N 1
ATOM 765 C CA . PRO A 1 99 ? -11.899 1.580 17.564 1.00 93.12 99 PRO A CA 1
ATOM 766 C C . PRO A 1 99 ? -12.245 2.988 17.073 1.00 93.12 99 PRO A C 1
ATOM 768 O O . PRO A 1 99 ? -11.431 3.620 16.404 1.00 93.12 99 PRO A O 1
ATOM 771 N N . THR A 1 100 ? -13.429 3.496 17.413 1.00 94.00 100 THR A N 1
ATOM 772 C CA . THR A 1 100 ? -13.821 4.886 17.126 1.00 94.00 100 THR A CA 1
ATOM 773 C C . THR A 1 100 ? -12.958 5.867 17.928 1.00 94.00 100 THR A C 1
ATOM 775 O O . THR A 1 100 ? -12.691 5.647 19.110 1.00 94.00 100 THR A O 1
ATOM 778 N N . GLY A 1 101 ? -12.547 6.975 17.307 1.00 93.56 101 GLY A N 1
ATOM 779 C CA . GLY A 1 101 ? -11.733 8.011 17.951 1.00 93.56 101 GLY A CA 1
ATOM 780 C C . GLY A 1 101 ? -10.233 7.697 18.017 1.00 93.56 101 GLY A C 1
ATOM 781 O O . GLY A 1 101 ? -9.526 8.256 18.854 1.00 93.56 101 GLY A O 1
ATOM 782 N N . LEU A 1 102 ? -9.739 6.793 17.171 1.00 94.94 102 LEU A N 1
ATOM 783 C CA . LEU A 1 102 ? -8.313 6.595 16.909 1.00 94.94 102 LEU A CA 1
ATOM 784 C C . LEU A 1 102 ? -7.790 7.746 16.039 1.00 94.94 102 LEU A C 1
ATOM 786 O O . LEU A 1 102 ? -8.403 8.048 15.022 1.00 94.94 102 LEU A O 1
ATOM 790 N N . GLY A 1 103 ? -6.655 8.346 16.387 1.00 94.12 103 GLY A N 1
ATOM 791 C CA . GLY A 1 103 ? -6.080 9.469 15.640 1.00 94.12 103 GLY A CA 1
ATOM 792 C C . GLY A 1 103 ? -5.866 10.700 16.515 1.00 94.12 103 GLY A C 1
ATOM 793 O O . GLY A 1 103 ? -6.002 10.638 17.737 1.00 94.12 103 GLY A O 1
ATOM 794 N N . GLU A 1 104 ? -5.543 11.821 15.882 1.00 92.00 104 GLU A N 1
ATOM 795 C CA . GLU A 1 104 ? -5.390 13.122 16.532 1.00 92.00 104 GLU A CA 1
ATOM 796 C C . GLU A 1 104 ? -6.000 14.211 15.622 1.00 92.00 104 GLU A C 1
ATOM 798 O O . GLU A 1 104 ? -5.823 14.157 14.408 1.00 92.00 104 GLU A O 1
ATOM 803 N N . PRO A 1 105 ? -6.786 15.169 16.146 1.00 90.31 105 PRO A N 1
ATOM 804 C CA . PRO A 1 105 ? -7.596 16.047 15.297 1.00 90.31 105 PRO A CA 1
ATOM 805 C C . PRO A 1 105 ? -6.880 17.294 14.743 1.00 90.31 105 PRO A C 1
ATOM 807 O O . PRO A 1 105 ? -7.501 18.044 13.984 1.00 90.31 105 PRO A O 1
ATOM 810 N N . VAL A 1 106 ? -5.622 17.568 15.102 1.00 91.00 106 VAL A N 1
ATOM 811 C CA . VAL A 1 106 ? -4.945 18.844 14.810 1.00 91.00 106 VAL A CA 1
ATOM 812 C C . VAL A 1 106 ? -3.725 18.671 13.902 1.00 91.00 106 VAL A C 1
ATOM 814 O O . VAL A 1 106 ? -3.777 19.084 12.742 1.00 91.00 106 VAL A O 1
ATOM 817 N N . PHE A 1 107 ? -2.637 18.094 14.413 1.00 90.12 107 PHE A N 1
ATOM 818 C CA . PHE A 1 107 ? -1.319 18.033 13.771 1.00 90.12 107 PHE A CA 1
ATOM 819 C C . PHE A 1 107 ? -0.951 16.644 13.246 1.00 90.12 107 PHE A C 1
ATOM 821 O O . PHE A 1 107 ? -0.276 16.550 12.225 1.00 90.12 107 PHE A O 1
ATOM 828 N N . TYR A 1 108 ? -1.407 15.583 13.908 1.00 92.94 108 TYR A N 1
ATOM 829 C CA . TYR A 1 108 ? -1.111 14.188 13.582 1.00 92.94 108 TYR A CA 1
ATOM 830 C C . TYR A 1 108 ? -2.392 13.473 13.159 1.00 92.94 108 TYR A C 1
ATOM 832 O O . TYR A 1 108 ? -2.776 12.439 13.706 1.00 92.94 108 TYR A O 1
ATOM 840 N N . LYS A 1 109 ? -3.097 14.066 12.193 1.00 97.12 109 LYS A N 1
ATOM 841 C CA . LYS A 1 109 ? -4.331 13.487 11.666 1.00 97.12 109 LYS A CA 1
ATOM 842 C C . LYS A 1 109 ? -4.060 12.125 11.048 1.00 97.12 109 LYS A C 1
ATOM 844 O O . LYS A 1 109 ? -3.094 11.961 10.306 1.00 97.12 109 LYS A O 1
ATOM 849 N N . LEU A 1 110 ? -4.923 11.156 11.347 1.00 97.81 110 LEU A N 1
ATOM 850 C CA . LEU A 1 110 ? -4.708 9.766 10.950 1.00 97.81 110 LEU A CA 1
ATOM 851 C C . LEU A 1 110 ? -4.580 9.599 9.426 1.00 97.81 110 LEU A C 1
ATOM 853 O O . LEU A 1 110 ? -3.721 8.869 8.942 1.00 97.8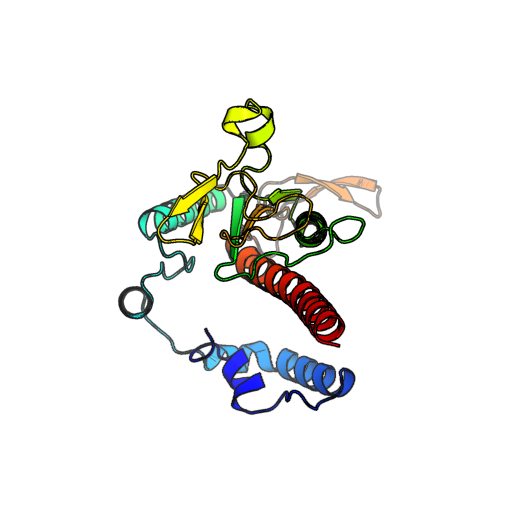1 110 LEU A O 1
ATOM 857 N N . ASP A 1 111 ? -5.408 10.307 8.664 1.00 97.19 111 ASP A N 1
ATOM 858 C CA . ASP A 1 111 ? -5.359 10.368 7.201 1.00 97.19 111 ASP A CA 1
ATOM 859 C C . ASP A 1 111 ? -4.071 11.026 6.680 1.00 97.19 111 ASP A C 1
ATOM 861 O O . ASP A 1 111 ? -3.506 10.560 5.689 1.00 97.19 111 ASP A O 1
ATOM 865 N N . ALA A 1 112 ? -3.559 12.053 7.362 1.00 97.31 112 ALA A N 1
ATOM 866 C CA . ALA A 1 112 ? -2.277 12.674 7.031 1.00 97.31 112 ALA A CA 1
ATOM 867 C C . ALA A 1 112 ? -1.089 11.730 7.287 1.00 97.31 112 ALA A C 1
ATOM 869 O O . ALA A 1 112 ? -0.211 11.611 6.430 1.00 97.31 112 ALA A O 1
ATOM 870 N N . GLU A 1 113 ? -1.079 11.012 8.414 1.00 97.75 113 GLU A N 1
ATOM 871 C CA . GLU A 1 113 ? -0.041 10.019 8.724 1.00 97.75 113 GLU A CA 1
ATOM 872 C C . GLU A 1 113 ? -0.076 8.837 7.746 1.00 97.75 113 GLU A C 1
ATOM 874 O O . GLU A 1 113 ? 0.968 8.413 7.249 1.00 97.75 113 GLU A O 1
ATOM 879 N N . LEU A 1 114 ? -1.266 8.364 7.362 1.00 98.12 114 LEU A N 1
ATOM 880 C CA . LEU A 1 114 ? -1.419 7.386 6.278 1.00 98.12 114 LEU A CA 1
ATOM 881 C C . LEU A 1 114 ? -0.957 7.960 4.928 1.00 98.12 114 LEU A C 1
ATOM 883 O O . LEU A 1 114 ? -0.322 7.258 4.141 1.00 98.12 114 LEU A O 1
ATOM 887 N N . GLY A 1 115 ? -1.185 9.251 4.681 1.00 97.81 115 GLY A N 1
ATOM 888 C CA . GLY A 1 115 ? -0.690 9.982 3.512 1.00 97.81 115 GLY A CA 1
ATOM 889 C C . GLY A 1 115 ? 0.836 9.942 3.354 1.00 97.81 115 GLY A C 1
ATOM 890 O O . GLY A 1 115 ? 1.347 9.988 2.230 1.00 97.81 115 GLY A O 1
ATOM 891 N N . ARG A 1 116 ? 1.588 9.754 4.448 1.00 97.81 116 ARG A N 1
ATOM 892 C CA . ARG A 1 116 ? 3.055 9.595 4.417 1.00 97.81 116 ARG A CA 1
ATOM 893 C C . ARG A 1 116 ? 3.511 8.328 3.694 1.00 97.81 116 ARG A C 1
ATOM 895 O O . ARG A 1 116 ? 4.684 8.243 3.322 1.00 97.81 116 ARG A O 1
ATOM 902 N N . MET A 1 117 ? 2.600 7.402 3.380 1.00 98.00 117 MET A N 1
ATOM 903 C CA . MET A 1 117 ? 2.857 6.286 2.463 1.00 98.00 117 MET A CA 1
ATOM 904 C C . MET A 1 117 ? 3.291 6.729 1.057 1.00 98.00 117 MET A C 1
ATOM 906 O O . MET A 1 117 ? 3.835 5.916 0.312 1.00 98.00 117 MET A O 1
ATOM 910 N N . LEU A 1 118 ? 3.169 8.015 0.707 1.00 98.19 118 LEU A N 1
ATOM 911 C CA . LEU A 1 118 ? 3.820 8.594 -0.473 1.00 98.19 118 LEU A CA 1
ATOM 912 C C . LEU A 1 118 ? 5.352 8.411 -0.455 1.00 98.19 118 LEU A C 1
ATOM 914 O O . LEU A 1 118 ? 5.992 8.443 -1.503 1.00 98.19 118 LEU A O 1
ATOM 918 N N . GLY A 1 119 ? 5.946 8.199 0.725 1.00 97.62 119 GLY A N 1
ATOM 919 C CA . GLY A 1 119 ? 7.359 7.860 0.890 1.00 97.62 119 GLY A CA 1
ATOM 920 C C . GLY A 1 119 ? 7.731 6.435 0.463 1.00 97.62 119 GLY A C 1
ATOM 921 O O . GLY A 1 119 ? 8.918 6.129 0.360 1.00 97.62 119 GLY A O 1
ATOM 922 N N . ILE A 1 120 ? 6.758 5.557 0.196 1.00 97.69 120 ILE A N 1
ATOM 923 C CA . ILE A 1 120 ? 7.026 4.227 -0.359 1.00 97.69 120 ILE A CA 1
ATOM 924 C C . ILE A 1 120 ? 7.525 4.391 -1.800 1.00 97.69 120 ILE A C 1
ATOM 926 O O . ILE A 1 120 ? 6.931 5.095 -2.618 1.00 97.69 120 ILE A O 1
ATOM 930 N N . GLY A 1 121 ? 8.628 3.716 -2.131 1.00 95.94 121 GLY A N 1
ATOM 931 C CA . GLY A 1 121 ? 9.215 3.769 -3.468 1.00 95.94 121 GLY A CA 1
ATOM 932 C C . GLY A 1 121 ? 8.185 3.485 -4.568 1.00 95.94 121 GLY A C 1
ATOM 933 O O . GLY A 1 121 ? 7.399 2.548 -4.469 1.00 95.94 121 GLY A O 1
ATOM 934 N N . ALA A 1 122 ? 8.215 4.303 -5.624 1.00 96.62 122 ALA A N 1
ATOM 935 C CA . ALA A 1 122 ? 7.290 4.277 -6.765 1.00 96.62 122 ALA A CA 1
ATOM 936 C C . ALA A 1 122 ? 5.827 4.679 -6.490 1.00 96.62 122 ALA A C 1
ATOM 938 O O . ALA A 1 122 ? 5.062 4.794 -7.450 1.00 96.62 122 ALA A O 1
ATOM 939 N N . VAL A 1 123 ? 5.439 4.978 -5.251 1.00 98.38 123 VAL A N 1
ATOM 940 C CA . VAL A 1 123 ? 4.122 5.563 -4.967 1.00 98.38 123 VAL A CA 1
ATOM 941 C C . VAL A 1 123 ? 4.118 7.036 -5.372 1.00 98.38 123 VAL A C 1
ATOM 943 O O . VAL A 1 123 ? 5.055 7.785 -5.093 1.00 98.38 123 VAL A O 1
ATOM 946 N N . LYS A 1 124 ? 3.076 7.452 -6.094 1.00 98.19 124 LYS A N 1
ATOM 947 C CA . LYS A 1 124 ? 2.907 8.816 -6.621 1.00 98.19 124 LYS A CA 1
ATOM 948 C C . LYS A 1 124 ? 1.631 9.508 -6.150 1.00 98.19 124 LYS A C 1
ATOM 950 O O . LYS A 1 124 ? 1.513 10.709 -6.363 1.00 98.19 124 LYS A O 1
ATOM 955 N N . GLY A 1 125 ? 0.730 8.783 -5.497 1.00 98.31 125 GLY A N 1
ATOM 956 C CA . GLY A 1 125 ? -0.474 9.330 -4.886 1.00 98.31 125 GLY A CA 1
ATOM 957 C C . GLY A 1 125 ? -0.945 8.432 -3.752 1.00 98.31 125 GLY A C 1
ATOM 958 O O . GLY A 1 125 ? -0.755 7.217 -3.820 1.00 98.31 125 GLY A O 1
ATOM 959 N N . VAL A 1 126 ? -1.525 9.045 -2.724 1.00 98.56 126 VAL A N 1
ATOM 960 C CA . VAL A 1 126 ? -2.195 8.356 -1.620 1.00 98.56 126 VAL A CA 1
ATOM 961 C C . VAL A 1 126 ? -3.554 9.007 -1.426 1.00 98.56 126 VAL A C 1
ATOM 963 O O . VAL A 1 126 ? -3.656 10.231 -1.377 1.00 98.56 126 VAL A O 1
ATOM 966 N N . GLU A 1 127 ? -4.585 8.183 -1.339 1.00 98.19 127 GLU A N 1
ATOM 967 C CA . GLU A 1 127 ? -5.974 8.603 -1.239 1.00 98.19 127 GLU A CA 1
ATOM 968 C C . GLU A 1 127 ? -6.650 7.870 -0.085 1.00 98.19 127 GLU A C 1
ATOM 970 O O . GLU A 1 127 ? -6.478 6.662 0.053 1.00 98.19 127 GLU A O 1
ATOM 975 N N . VAL A 1 128 ? -7.444 8.575 0.719 1.00 98.31 128 VAL A N 1
ATOM 976 C CA . VAL A 1 128 ? -8.264 7.973 1.780 1.00 98.31 128 VAL A CA 1
ATOM 977 C C . VAL A 1 128 ? -9.730 8.005 1.350 1.00 98.31 128 VAL A C 1
ATOM 979 O O . VAL A 1 128 ? -10.197 9.001 0.796 1.00 98.31 128 VAL A O 1
ATOM 982 N N . GLY A 1 129 ? -10.455 6.909 1.578 1.00 98.00 129 GLY A N 1
ATOM 983 C CA . GLY A 1 129 ? -11.883 6.818 1.270 1.00 98.00 129 GLY A CA 1
ATOM 984 C C . GLY A 1 129 ? -12.180 6.926 -0.216 1.00 98.00 129 GLY A C 1
ATOM 985 O O . GLY A 1 129 ? -11.612 6.188 -1.009 1.00 98.00 129 GLY A O 1
ATOM 986 N N . ALA A 1 130 ? -13.076 7.825 -0.608 1.00 97.75 130 ALA A N 1
ATOM 987 C CA . ALA A 1 130 ? -13.405 8.119 -2.001 1.00 97.75 130 ALA A CA 1
ATOM 988 C C . ALA A 1 130 ? -12.270 8.851 -2.746 1.00 97.75 130 ALA A C 1
ATOM 990 O O . ALA A 1 130 ? -12.312 8.953 -3.972 1.00 97.75 130 ALA A O 1
ATOM 991 N N . GLY A 1 131 ? -11.238 9.323 -2.039 1.00 97.50 131 GLY A N 1
ATOM 992 C CA . GLY A 1 131 ? -10.029 9.844 -2.665 1.00 97.50 131 GLY A CA 1
ATOM 993 C C . GLY A 1 131 ? -10.294 11.045 -3.562 1.00 97.50 131 GLY A C 1
ATOM 994 O O . GLY A 1 131 ? -11.023 11.960 -3.190 1.00 97.50 131 GLY A O 1
ATOM 995 N N . PHE A 1 132 ? -9.735 11.047 -4.772 1.00 97.50 132 PHE A N 1
ATOM 996 C CA . PHE A 1 132 ? -9.956 12.150 -5.715 1.00 97.50 132 PHE A CA 1
ATOM 997 C C . PHE A 1 132 ? -11.387 12.215 -6.261 1.00 97.50 132 PHE A C 1
ATOM 999 O O . PHE A 1 132 ? -11.766 13.260 -6.790 1.00 97.50 132 PHE A O 1
ATOM 1006 N N . ALA A 1 133 ? -12.201 11.162 -6.114 1.00 97.81 133 ALA A N 1
ATOM 1007 C CA . ALA A 1 133 ? -13.589 11.176 -6.581 1.00 97.81 133 ALA A CA 1
ATOM 1008 C C . ALA A 1 133 ? -14.450 12.209 -5.833 1.00 97.81 133 ALA A C 1
ATOM 1010 O O . ALA A 1 133 ? -15.449 12.674 -6.376 1.00 97.81 133 ALA A O 1
ATOM 1011 N N . VAL A 1 134 ? -14.039 12.641 -4.632 1.00 97.69 134 VAL A N 1
ATOM 1012 C CA . VAL A 1 134 ? -14.770 13.650 -3.841 1.00 97.69 134 VAL A CA 1
ATOM 1013 C C . VAL A 1 134 ? -14.896 14.997 -4.554 1.00 97.69 134 VAL A C 1
ATOM 1015 O O . VAL A 1 134 ? -15.837 15.739 -4.288 1.00 97.69 134 VAL A O 1
ATOM 1018 N N . LYS A 1 135 ? -13.981 15.319 -5.483 1.00 97.62 135 LYS A N 1
ATOM 1019 C CA . LYS A 1 135 ? -14.023 16.575 -6.253 1.00 97.62 135 LYS A CA 1
ATOM 1020 C C . LYS A 1 135 ? -15.236 16.655 -7.188 1.00 97.62 135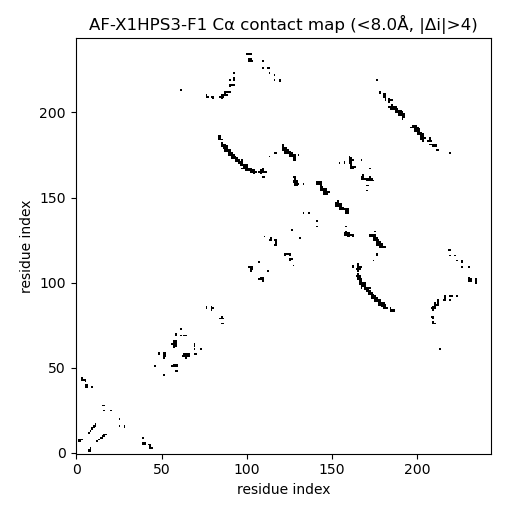 LYS A C 1
ATOM 1022 O O . LYS A 1 135 ? -15.632 17.750 -7.571 1.00 97.62 135 LYS A O 1
ATOM 1027 N N . ASP A 1 136 ? -15.795 15.500 -7.553 1.00 98.12 136 ASP A N 1
ATOM 1028 C CA . ASP A 1 136 ? -16.934 15.372 -8.464 1.00 98.12 136 ASP A CA 1
ATOM 1029 C C . ASP A 1 136 ? -18.260 15.158 -7.699 1.00 98.12 136 ASP A C 1
ATOM 1031 O O . ASP A 1 136 ? -19.288 14.865 -8.308 1.00 98.12 136 ASP A O 1
ATOM 1035 N N . MET A 1 137 ? -18.255 15.299 -6.365 1.00 98.19 137 MET A N 1
ATOM 1036 C CA . MET A 1 137 ? -19.412 15.086 -5.487 1.00 98.19 137 MET A CA 1
ATOM 1037 C C . MET A 1 137 ? -19.908 16.398 -4.868 1.00 98.19 137 MET A C 1
ATOM 1039 O O . MET A 1 137 ? -19.129 17.276 -4.500 1.00 98.19 137 MET A O 1
ATOM 1043 N N . THR A 1 138 ? -21.221 16.519 -4.667 1.00 98.31 138 THR A N 1
ATOM 1044 C CA . THR A 1 138 ? -21.788 17.549 -3.786 1.00 98.31 138 THR A CA 1
ATOM 1045 C C . THR A 1 138 ? -21.612 17.159 -2.316 1.00 98.31 138 THR A C 1
ATOM 1047 O O . THR A 1 138 ? -21.415 15.990 -1.981 1.00 98.31 138 THR A O 1
ATOM 1050 N N . GLY A 1 139 ? -21.738 18.122 -1.396 1.00 97.25 139 GLY A N 1
ATOM 1051 C CA . GLY A 1 139 ? -21.602 17.847 0.040 1.00 97.25 139 GLY A CA 1
ATOM 1052 C C . GLY A 1 139 ? -22.558 16.761 0.554 1.00 97.25 139 GLY A C 1
ATOM 1053 O O . GLY A 1 139 ? -22.157 15.930 1.360 1.00 97.25 139 GLY A O 1
ATOM 1054 N N . SER A 1 140 ? -23.798 16.701 0.054 1.00 96.94 140 SER A N 1
ATOM 1055 C CA . SER A 1 140 ? -24.762 15.663 0.451 1.00 96.94 140 SER A CA 1
ATOM 1056 C C . SER A 1 140 ? -24.429 14.275 -0.097 1.00 96.94 140 SER A C 1
ATOM 1058 O O . SER A 1 140 ? -24.812 13.289 0.528 1.00 96.94 140 SER A O 1
ATOM 1060 N N . GLN A 1 141 ? -23.725 14.203 -1.231 1.00 97.62 141 GLN A N 1
ATOM 1061 C CA . GLN A 1 141 ? -23.224 12.955 -1.810 1.00 97.62 141 GLN A CA 1
ATOM 1062 C C . GLN A 1 141 ? -21.958 12.471 -1.100 1.00 97.62 141 GLN A C 1
ATOM 1064 O O . GLN A 1 141 ? -21.798 11.271 -0.913 1.00 97.62 141 GLN A O 1
ATOM 1069 N N . ASN A 1 142 ? -21.074 13.393 -0.705 1.00 97.88 142 ASN A N 1
ATOM 1070 C CA . ASN A 1 142 ? -19.810 13.057 -0.056 1.00 97.88 142 ASN A CA 1
ATOM 1071 C C . ASN A 1 142 ? -19.978 12.714 1.434 1.00 97.88 142 ASN A C 1
ATOM 1073 O O . ASN A 1 142 ? -19.274 11.851 1.945 1.00 97.88 142 ASN A O 1
ATOM 1077 N N . ASN A 1 143 ? -20.903 13.367 2.142 1.00 97.19 143 ASN A N 1
ATOM 1078 C CA . ASN A 1 143 ? -21.104 13.128 3.571 1.00 97.19 143 ASN A CA 1
ATOM 1079 C C . ASN A 1 143 ? -21.554 11.691 3.861 1.00 97.19 143 ASN A C 1
ATOM 1081 O O . ASN A 1 143 ? -22.581 11.240 3.354 1.00 97.19 143 ASN A O 1
ATOM 1085 N N . ASP A 1 144 ? -20.859 11.026 4.784 1.00 97.62 144 ASP A N 1
ATOM 1086 C CA . ASP A 1 144 ? -21.280 9.725 5.296 1.00 97.62 144 ASP A CA 1
ATOM 1087 C C . ASP A 1 144 ? -22.410 9.887 6.316 1.00 97.62 144 ASP A C 1
ATOM 1089 O O . ASP A 1 144 ? -22.201 10.169 7.498 1.00 97.62 144 ASP A O 1
ATOM 1093 N N . GLN A 1 145 ? -23.645 9.748 5.832 1.00 96.81 145 GLN A N 1
ATOM 1094 C CA . GLN A 1 145 ? -24.847 9.939 6.640 1.00 96.81 145 GLN A CA 1
ATOM 1095 C C . GLN A 1 145 ? -25.000 8.831 7.687 1.00 96.81 145 GLN A C 1
ATOM 1097 O O . GLN A 1 145 ? -24.789 7.649 7.407 1.00 96.81 145 GLN A O 1
ATOM 1102 N N . MET A 1 146 ? -25.402 9.219 8.899 1.00 96.62 146 MET A N 1
ATOM 1103 C CA . MET A 1 146 ? -25.520 8.334 10.057 1.00 96.62 146 MET A CA 1
ATOM 1104 C C . MET A 1 146 ? -26.978 8.065 10.421 1.00 96.62 146 MET A C 1
ATOM 1106 O O . MET A 1 146 ? -27.826 8.954 10.363 1.00 96.62 146 MET A O 1
ATOM 1110 N N . ARG A 1 147 ? -27.251 6.849 10.897 1.00 96.25 147 ARG A N 1
ATOM 1111 C CA . ARG A 1 147 ? -28.507 6.470 11.553 1.00 96.25 147 ARG A CA 1
ATOM 1112 C C . ARG A 1 147 ? -28.239 5.580 12.760 1.00 96.25 147 ARG A C 1
ATOM 1114 O O . ARG A 1 147 ? -27.201 4.930 12.847 1.00 96.25 147 ARG A O 1
ATOM 1121 N N . ALA A 1 148 ? -29.194 5.526 13.679 1.00 97.12 148 ALA A N 1
ATOM 1122 C CA . ALA A 1 148 ? -29.162 4.571 14.777 1.00 97.12 148 ALA A CA 1
ATOM 1123 C C . ALA A 1 148 ? -29.817 3.248 14.349 1.00 97.12 148 ALA A C 1
ATOM 1125 O O . ALA A 1 148 ? -30.928 3.238 13.820 1.00 97.12 148 ALA A O 1
ATOM 1126 N N . GLU A 1 149 ? -29.156 2.124 14.614 1.00 96.12 149 GLU A N 1
ATOM 1127 C CA . GLU A 1 149 ? -29.722 0.785 14.457 1.00 96.12 149 GLU A CA 1
ATOM 1128 C C . GLU A 1 149 ? -29.372 -0.066 15.678 1.00 96.12 149 GLU A C 1
ATOM 1130 O O . GLU A 1 149 ? -28.201 -0.259 15.999 1.00 96.12 149 GLU A O 1
ATOM 1135 N N . LYS A 1 150 ? -30.393 -0.561 16.393 1.00 95.12 150 LYS A N 1
ATOM 1136 C CA . LYS A 1 150 ? -30.226 -1.370 17.621 1.00 95.12 150 LYS A CA 1
ATOM 1137 C C . LYS A 1 150 ? -29.285 -0.714 18.652 1.00 95.12 150 LYS A C 1
ATOM 1139 O O . LYS A 1 150 ? -28.462 -1.386 19.267 1.00 95.12 150 LYS A O 1
ATOM 1144 N N . GLY A 1 151 ? -29.382 0.610 18.803 1.00 92.81 151 GLY A N 1
ATOM 1145 C CA . GLY A 1 151 ? -28.550 1.392 19.727 1.00 92.81 151 GLY A CA 1
ATOM 1146 C C . GLY A 1 151 ? -27.103 1.616 19.273 1.00 92.81 151 GLY A C 1
ATOM 1147 O O . GLY A 1 151 ? -26.307 2.131 20.050 1.00 92.81 151 GLY A O 1
ATOM 1148 N N . LYS A 1 152 ? -26.747 1.247 18.035 1.00 91.06 152 LYS A N 1
ATOM 1149 C CA . LYS A 1 152 ? -25.421 1.476 17.446 1.00 91.06 152 LYS A CA 1
ATOM 1150 C C . LYS A 1 152 ? -25.503 2.489 16.309 1.00 91.06 152 LYS A C 1
ATOM 1152 O O . LYS A 1 152 ? -26.497 2.531 15.584 1.00 91.06 152 LYS A O 1
ATOM 1157 N N . VAL A 1 153 ? -24.454 3.293 16.148 1.00 93.25 153 VAL A N 1
ATOM 1158 C CA . VAL A 1 153 ? -24.304 4.189 14.994 1.00 93.25 153 VAL A CA 1
ATOM 1159 C C . VAL A 1 153 ? -23.969 3.348 13.767 1.00 93.25 153 VAL A C 1
ATOM 1161 O O . VAL A 1 153 ? -23.061 2.520 13.808 1.00 93.25 153 VAL A O 1
ATOM 1164 N N . VAL A 1 154 ? -24.708 3.561 12.684 1.00 94.81 154 VAL A N 1
ATOM 1165 C CA . VAL A 1 154 ? -24.476 2.937 11.382 1.00 94.81 154 VAL A CA 1
ATOM 1166 C C . VAL A 1 154 ? -24.416 4.027 10.325 1.00 94.81 154 VAL A C 1
ATOM 1168 O O . VAL A 1 154 ? -25.266 4.916 10.291 1.00 94.81 154 VAL A O 1
ATOM 1171 N N . PHE A 1 155 ? -23.421 3.937 9.454 1.00 96.50 155 PHE A N 1
ATOM 1172 C CA . PHE A 1 155 ? -23.248 4.837 8.322 1.00 96.50 155 PHE A CA 1
ATOM 1173 C C . PHE A 1 155 ? -23.871 4.239 7.058 1.00 96.50 155 PHE A C 1
ATOM 1175 O O . PHE A 1 155 ? -23.882 3.020 6.880 1.00 96.50 155 PHE A O 1
ATOM 1182 N N . GLN A 1 156 ? -24.401 5.093 6.186 1.00 96.12 156 GLN A N 1
ATOM 1183 C CA . GLN A 1 156 ? -25.011 4.689 4.914 1.00 96.12 156 GLN A CA 1
ATOM 1184 C C . GLN A 1 156 ? -23.995 4.573 3.764 1.00 96.12 156 GLN A C 1
ATOM 1186 O O . GLN A 1 156 ? -24.282 3.923 2.763 1.00 96.12 156 GLN A O 1
ATOM 1191 N N . SER A 1 157 ? -22.811 5.165 3.921 1.00 97.50 157 SER A N 1
ATOM 1192 C CA . SER A 1 157 ? -21.689 5.149 2.972 1.00 97.50 157 SER A CA 1
ATOM 1193 C C . SER A 1 157 ? -20.358 5.230 3.729 1.00 97.50 157 SER A C 1
ATOM 1195 O O . SER A 1 157 ? -20.362 5.377 4.950 1.00 97.50 157 SER A O 1
ATOM 1197 N N . ASN A 1 158 ? -19.227 5.095 3.028 1.00 97.81 158 ASN A N 1
ATOM 1198 C CA . ASN A 1 158 ? -17.878 5.245 3.596 1.00 97.81 158 ASN A CA 1
ATOM 1199 C C . ASN A 1 158 ? -16.951 6.054 2.667 1.00 97.81 158 ASN A C 1
ATOM 1201 O O . ASN A 1 158 ? -15.837 5.632 2.347 1.00 97.81 158 ASN A O 1
ATOM 1205 N N . ASN A 1 159 ? -17.434 7.196 2.187 1.00 98.25 159 ASN A N 1
ATOM 1206 C CA . ASN A 1 159 ? -16.686 8.114 1.333 1.00 98.25 159 ASN A CA 1
ATOM 1207 C C . ASN A 1 159 ? -15.504 8.748 2.072 1.00 98.25 159 ASN A C 1
ATOM 1209 O O . ASN A 1 159 ? -14.471 9.004 1.463 1.00 98.25 159 ASN A O 1
ATOM 1213 N N . ALA A 1 160 ? -15.610 8.951 3.385 1.00 97.81 160 ALA A N 1
ATOM 1214 C CA . ALA A 1 160 ? -14.518 9.436 4.220 1.00 97.81 160 ALA A CA 1
ATOM 1215 C C . ALA A 1 160 ? -13.434 8.368 4.456 1.00 97.81 160 ALA A C 1
ATOM 1217 O O . ALA A 1 160 ? -12.361 8.670 4.970 1.00 97.81 160 ALA A O 1
ATOM 1218 N N . GLY A 1 161 ? -13.690 7.104 4.093 1.00 97.94 161 GLY A N 1
ATOM 1219 C CA . GLY A 1 161 ? -12.722 6.019 4.261 1.00 97.94 161 GLY A CA 1
ATOM 1220 C C . GLY A 1 161 ? -12.398 5.743 5.716 1.00 97.94 161 GLY A C 1
ATOM 1221 O O . GLY A 1 161 ? -11.236 5.536 6.047 1.00 97.94 161 GLY A O 1
ATOM 1222 N N . GLY A 1 162 ? -13.414 5.786 6.575 1.00 97.88 162 GLY A N 1
ATOM 1223 C CA . GLY A 1 162 ? -13.318 5.494 7.996 1.00 97.88 162 GLY A CA 1
ATOM 1224 C C . GLY A 1 162 ? -12.636 6.567 8.833 1.00 97.88 162 GLY A C 1
ATOM 1225 O O . GLY A 1 162 ? -12.419 6.318 10.017 1.00 97.88 162 GLY A O 1
ATOM 1226 N N . ILE A 1 163 ? -12.308 7.733 8.262 1.00 98.19 163 ILE A N 1
ATOM 1227 C CA . ILE A 1 163 ? -11.612 8.826 8.950 1.00 98.19 163 ILE A CA 1
ATOM 1228 C C . ILE A 1 163 ? -12.345 10.147 8.714 1.00 98.19 163 ILE A C 1
ATOM 1230 O O . ILE A 1 163 ? -12.440 10.621 7.589 1.00 98.19 163 ILE A O 1
ATOM 1234 N N . THR A 1 164 ? -12.794 10.793 9.790 1.00 96.75 164 THR A N 1
ATOM 1235 C CA . THR A 1 164 ? -13.428 12.116 9.742 1.00 96.75 164 THR A CA 1
ATOM 1236 C C . THR A 1 164 ? -12.720 13.049 10.711 1.00 96.75 164 THR A C 1
ATOM 1238 O O . THR A 1 164 ? -12.606 12.761 11.901 1.00 96.75 164 THR A O 1
ATOM 1241 N N . GLY A 1 165 ? -12.228 14.185 10.210 1.00 95.94 165 GLY A N 1
ATOM 1242 C CA . GLY A 1 165 ? -11.525 15.168 11.041 1.00 95.94 165 GLY A CA 1
ATOM 1243 C C . GLY A 1 165 ? -10.221 14.644 11.656 1.00 95.94 165 GLY A C 1
ATOM 1244 O O . GLY A 1 165 ? -9.842 15.097 12.730 1.00 95.94 165 GLY A O 1
ATOM 1245 N N . GLY A 1 166 ? -9.551 13.689 11.001 1.00 97.19 166 GLY A N 1
ATOM 1246 C CA . GLY A 1 166 ? -8.326 13.053 11.500 1.00 97.19 166 GLY A CA 1
ATOM 1247 C C . GLY A 1 166 ? -8.544 11.934 12.523 1.00 97.19 166 GLY A C 1
ATOM 1248 O O . GLY A 1 166 ? -7.563 11.391 13.030 1.00 97.19 166 GLY A O 1
ATOM 1249 N N . LEU A 1 167 ? -9.802 11.576 12.808 1.00 97.38 167 LEU A N 1
ATOM 1250 C CA . LEU A 1 167 ? -10.188 10.536 13.762 1.00 97.38 167 LEU A CA 1
ATOM 1251 C C . LEU A 1 167 ? -10.948 9.403 13.073 1.00 97.38 167 LEU A C 1
ATOM 1253 O O . LEU A 1 167 ? -11.766 9.642 12.186 1.00 97.38 167 LEU A O 1
ATOM 1257 N N . SER A 1 168 ? -10.736 8.169 13.519 1.00 97.62 168 SER A N 1
ATOM 1258 C CA . SER A 1 168 ? -11.481 7.018 13.021 1.00 97.62 168 SER A CA 1
ATOM 1259 C C . SER A 1 168 ? -12.960 7.086 13.417 1.00 97.62 168 SER A C 1
ATOM 1261 O O . SER A 1 168 ? -13.317 7.400 14.558 1.00 97.62 168 SER A O 1
ATOM 1263 N N . THR A 1 169 ? -13.842 6.720 12.491 1.00 96.69 169 THR A N 1
ATOM 1264 C CA . THR A 1 169 ? -15.295 6.665 12.730 1.00 96.69 169 THR A CA 1
ATOM 1265 C C . THR A 1 169 ? -15.755 5.306 13.267 1.00 96.69 169 THR A C 1
ATOM 1267 O O . THR A 1 169 ? -16.860 5.183 13.793 1.00 96.69 169 THR A O 1
ATOM 1270 N N . GLY A 1 170 ? -14.902 4.280 13.179 1.00 94.94 170 GLY A N 1
ATOM 1271 C CA . GLY A 1 170 ? -15.237 2.875 13.447 1.00 94.94 170 GLY A CA 1
ATOM 1272 C C . GLY A 1 170 ? -15.684 2.104 12.197 1.00 94.94 170 GLY A C 1
ATOM 1273 O O . GLY A 1 170 ? -15.823 0.882 12.242 1.00 94.94 170 GLY A O 1
ATOM 1274 N N . GLN A 1 171 ? -15.872 2.791 11.065 1.00 97.25 171 GLN A N 1
ATOM 1275 C CA . GLN A 1 171 ? -15.973 2.148 9.754 1.00 97.25 171 GLN A CA 1
ATOM 1276 C C . GLN A 1 171 ? -14.599 1.624 9.304 1.00 97.25 171 GLN A C 1
ATOM 1278 O O . GLN A 1 171 ? -13.576 2.036 9.858 1.00 97.25 171 GLN A O 1
ATOM 1283 N N . PRO A 1 172 ? -14.542 0.739 8.291 1.00 98.12 172 PRO A N 1
ATOM 1284 C CA . PRO A 1 172 ? -13.272 0.338 7.706 1.00 98.12 172 PRO A CA 1
ATOM 1285 C C . PRO A 1 172 ? -12.471 1.550 7.224 1.00 98.12 172 PRO A C 1
ATOM 1287 O O . PRO A 1 172 ? -13.005 2.394 6.500 1.00 98.12 172 PRO A O 1
ATOM 1290 N N . ILE A 1 173 ? -11.194 1.612 7.602 1.00 98.56 173 ILE A N 1
ATOM 1291 C CA . ILE A 1 173 ? -10.275 2.598 7.036 1.00 98.56 173 ILE A CA 1
ATOM 1292 C C . ILE A 1 173 ? -9.857 2.107 5.660 1.00 98.56 173 ILE A C 1
ATOM 1294 O O . ILE A 1 173 ? -9.410 0.968 5.538 1.00 98.56 173 ILE A O 1
ATOM 1298 N N . ILE A 1 174 ? -10.004 2.948 4.640 1.00 98.44 174 ILE A N 1
ATOM 1299 C CA . ILE A 1 174 ? -9.691 2.599 3.251 1.00 98.44 174 ILE A CA 1
ATOM 1300 C C . ILE A 1 174 ? -8.632 3.564 2.743 1.00 98.44 174 ILE A C 1
ATOM 1302 O O . ILE A 1 174 ? -8.873 4.771 2.708 1.00 98.44 174 ILE A O 1
ATOM 1306 N N . VAL A 1 175 ? -7.484 3.034 2.322 1.00 98.31 175 VAL A N 1
ATOM 1307 C CA . VAL A 1 175 ? -6.401 3.824 1.728 1.00 98.31 175 VAL A CA 1
ATOM 1308 C C . VAL A 1 175 ? -5.976 3.217 0.401 1.00 98.31 175 VAL A C 1
ATOM 1310 O O . VAL A 1 175 ? -5.760 2.011 0.310 1.00 98.31 175 VAL A O 1
ATOM 1313 N N . ARG A 1 176 ? -5.823 4.049 -0.630 1.00 98.44 176 ARG A N 1
ATOM 1314 C CA . ARG A 1 176 ? -5.341 3.651 -1.955 1.00 98.44 176 ARG A CA 1
ATOM 1315 C C . ARG A 1 176 ? -4.023 4.324 -2.280 1.00 98.44 176 ARG A C 1
ATOM 1317 O O . ARG A 1 176 ? -3.834 5.502 -1.999 1.00 98.44 176 ARG A O 1
ATOM 1324 N N . LEU A 1 177 ? -3.115 3.567 -2.881 1.00 98.62 177 LEU A N 1
ATOM 1325 C CA . LEU A 1 177 ? -1.798 4.021 -3.293 1.00 98.62 177 LEU A CA 1
ATOM 1326 C C . LEU A 1 177 ? -1.663 3.848 -4.803 1.00 98.62 177 LEU A C 1
ATOM 1328 O O . LEU A 1 177 ? -1.764 2.733 -5.317 1.00 98.62 177 LEU A O 1
ATOM 1332 N N . THR A 1 178 ? -1.375 4.941 -5.500 1.00 98.31 178 THR A N 1
ATOM 1333 C CA . THR A 1 178 ? -1.099 4.928 -6.939 1.00 98.31 178 THR A CA 1
ATOM 1334 C C . THR A 1 178 ? 0.379 4.664 -7.167 1.00 98.31 178 THR A C 1
ATOM 1336 O O . THR A 1 178 ? 1.237 5.438 -6.739 1.00 98.31 178 THR A O 1
ATOM 1339 N N . VAL A 1 179 ? 0.683 3.579 -7.868 1.00 98.31 179 VAL A N 1
ATOM 1340 C CA . VAL A 1 179 ? 2.035 3.096 -8.146 1.00 98.31 179 VAL A CA 1
ATOM 1341 C C . VAL A 1 179 ? 2.390 3.401 -9.597 1.00 98.31 179 VAL A C 1
ATOM 1343 O O . VAL A 1 179 ? 1.663 3.014 -10.512 1.00 98.31 179 VAL A O 1
ATOM 1346 N N . LYS A 1 180 ? 3.529 4.063 -9.828 1.00 97.56 180 LYS A N 1
ATOM 1347 C CA . LYS A 1 180 ? 4.023 4.306 -11.192 1.00 97.56 180 LYS A CA 1
ATOM 1348 C C . LYS A 1 180 ? 4.564 3.021 -11.850 1.00 97.56 180 LYS A C 1
ATOM 1350 O O . LYS A 1 180 ? 5.011 2.122 -11.137 1.00 97.56 180 LYS A O 1
ATOM 1355 N N . PRO A 1 181 ? 4.623 2.960 -13.192 1.00 96.44 181 PRO A N 1
ATOM 1356 C CA . PRO A 1 181 ? 5.354 1.909 -13.899 1.00 96.44 181 PRO A CA 1
ATOM 1357 C C . PRO A 1 181 ? 6.830 1.803 -13.473 1.00 96.44 181 PRO A C 1
ATOM 1359 O O . PRO A 1 181 ? 7.456 2.794 -13.066 1.00 96.44 181 PRO A O 1
ATOM 1362 N N . THR A 1 182 ? 7.400 0.603 -13.593 1.00 93.44 182 THR A N 1
ATOM 1363 C CA . THR A 1 182 ? 8.830 0.357 -13.365 1.00 93.44 182 THR A CA 1
ATOM 1364 C C . THR A 1 182 ? 9.656 1.136 -14.389 1.00 93.44 182 THR A C 1
ATOM 1366 O O . THR A 1 182 ? 9.469 1.002 -15.590 1.00 93.44 182 THR A O 1
ATOM 1369 N N . SER A 1 183 ? 10.608 1.958 -13.948 1.00 90.62 183 SER A N 1
ATOM 1370 C CA . SER A 1 183 ? 11.354 2.815 -14.888 1.00 90.62 183 SER A CA 1
ATOM 1371 C C . SER A 1 183 ? 12.353 2.061 -15.775 1.00 90.62 183 SER A C 1
ATOM 1373 O O . SER A 1 183 ? 12.766 2.582 -16.805 1.00 90.62 183 SER A O 1
ATOM 1375 N N . THR A 1 184 ? 12.747 0.852 -15.380 1.00 88.31 184 THR A N 1
ATOM 1376 C CA . THR A 1 184 ? 13.691 0.003 -16.113 1.00 88.31 184 THR A CA 1
ATOM 1377 C C . THR A 1 184 ? 12.922 -0.896 -17.084 1.00 88.31 184 THR A C 1
ATOM 1379 O O . THR A 1 184 ? 12.279 -1.849 -16.642 1.00 88.31 184 THR A O 1
ATOM 1382 N N . ILE A 1 185 ? 12.989 -0.590 -18.384 1.00 92.81 185 ILE A N 1
ATOM 1383 C CA . ILE A 1 185 ? 12.267 -1.284 -19.467 1.00 92.81 185 ILE A CA 1
ATOM 1384 C C . ILE A 1 185 ? 13.208 -1.675 -20.624 1.00 92.81 185 ILE A C 1
ATOM 1386 O O . ILE A 1 185 ? 14.335 -1.179 -20.706 1.00 92.81 185 ILE A O 1
ATOM 1390 N N . ASP A 1 186 ? 12.745 -2.557 -21.515 1.00 90.62 186 ASP A N 1
ATOM 1391 C CA . ASP A 1 186 ? 13.509 -3.024 -22.687 1.00 90.62 186 ASP A CA 1
ATOM 1392 C C . ASP A 1 186 ? 13.510 -2.023 -23.838 1.00 90.62 186 ASP A C 1
ATOM 1394 O O . ASP A 1 186 ? 14.422 -2.017 -24.666 1.00 90.62 186 ASP A O 1
ATOM 1398 N N . LYS A 1 187 ? 12.485 -1.173 -23.912 1.00 91.50 187 LYS A N 1
ATOM 1399 C CA . LYS A 1 187 ? 12.396 -0.164 -24.966 1.00 91.50 187 LYS A CA 1
ATOM 1400 C C . LYS A 1 187 ? 13.528 0.858 -24.810 1.00 91.50 187 LYS A C 1
ATOM 1402 O O . LYS A 1 187 ? 13.628 1.449 -23.732 1.00 91.50 187 LYS A O 1
ATOM 1407 N N . PRO A 1 188 ? 14.324 1.135 -25.862 1.00 93.38 188 PRO A N 1
ATOM 1408 C CA . PRO A 1 188 ? 15.365 2.156 -25.814 1.00 93.38 188 PRO A CA 1
ATOM 1409 C C . PRO A 1 188 ? 14.813 3.496 -25.325 1.00 93.38 188 PRO A C 1
ATOM 1411 O O . PRO A 1 188 ? 13.816 3.992 -25.850 1.00 93.38 188 PRO A O 1
ATOM 1414 N N . GLN A 1 189 ? 15.447 4.067 -24.302 1.00 94.19 189 GLN A N 1
ATOM 1415 C CA . GLN A 1 189 ? 15.116 5.381 -23.761 1.00 94.19 189 GLN A CA 1
ATOM 1416 C C . GLN A 1 189 ? 16.280 6.342 -23.966 1.00 94.19 189 GLN A C 1
ATOM 1418 O O . GLN A 1 189 ? 17.449 5.968 -23.850 1.00 94.19 189 GLN A O 1
ATOM 1423 N N . LYS A 1 190 ? 15.953 7.607 -24.228 1.00 95.31 190 LYS A N 1
ATOM 1424 C CA . LYS A 1 190 ? 16.948 8.676 -24.303 1.00 95.31 190 LYS A CA 1
ATOM 1425 C C . LYS A 1 190 ? 17.452 9.000 -22.903 1.00 95.31 190 LYS A C 1
ATOM 1427 O O . LYS A 1 190 ? 16.669 9.188 -21.976 1.00 95.31 190 LYS A O 1
ATOM 1432 N N . THR A 1 191 ? 18.762 9.084 -22.770 1.00 94.94 191 THR A N 1
ATOM 1433 C CA . THR A 1 191 ? 19.455 9.468 -21.545 1.00 94.94 191 THR A CA 1
ATOM 1434 C C . THR A 1 191 ? 20.732 10.225 -21.906 1.00 94.94 191 THR A C 1
ATOM 1436 O O . THR A 1 191 ? 21.005 10.484 -23.079 1.00 94.94 191 THR A O 1
ATOM 1439 N N . ILE A 1 192 ? 21.520 10.583 -20.902 1.00 95.88 192 ILE A N 1
ATOM 1440 C CA . ILE A 1 192 ? 22.837 11.188 -21.078 1.00 95.88 192 ILE A CA 1
ATOM 1441 C C . ILE A 1 192 ? 23.905 10.312 -20.433 1.00 95.88 192 ILE A C 1
ATOM 1443 O O . ILE A 1 192 ? 23.675 9.675 -19.400 1.00 95.88 192 ILE A O 1
ATOM 1447 N N . ASP A 1 193 ? 25.092 10.296 -21.023 1.00 95.38 193 ASP A N 1
ATOM 1448 C CA . ASP A 1 193 ? 26.278 9.826 -20.321 1.00 95.38 193 ASP A CA 1
ATOM 1449 C C . ASP A 1 193 ? 26.700 10.877 -19.289 1.00 95.38 193 ASP A C 1
ATOM 1451 O O . ASP A 1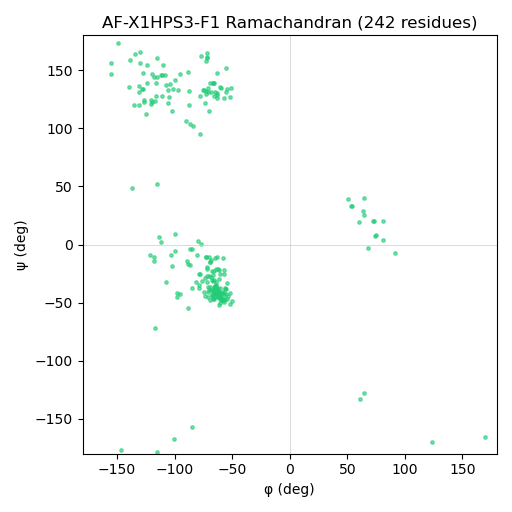 193 ? 26.965 12.026 -19.633 1.00 95.38 193 ASP A O 1
ATOM 1455 N N . LYS A 1 194 ? 26.774 10.505 -18.010 1.00 96.12 194 LYS A N 1
ATOM 1456 C CA . LYS A 1 194 ? 27.093 11.467 -16.943 1.00 96.12 194 LYS A CA 1
ATOM 1457 C C . LYS A 1 194 ? 28.542 11.979 -16.967 1.00 96.12 194 LYS A C 1
ATOM 1459 O O . LYS A 1 194 ? 28.833 12.939 -16.262 1.00 96.12 194 LYS A O 1
ATOM 1464 N N . TYR A 1 195 ? 29.443 11.322 -17.698 1.00 96.69 195 TYR A N 1
ATOM 1465 C CA . TYR A 1 195 ? 30.853 11.700 -17.799 1.00 96.69 195 TYR A CA 1
ATOM 1466 C C . TYR A 1 195 ? 31.129 12.512 -19.062 1.00 96.69 195 TYR A C 1
ATOM 1468 O O . TYR A 1 195 ? 31.818 13.525 -18.979 1.00 96.69 195 TYR A O 1
ATOM 1476 N N . THR A 1 196 ? 30.595 12.089 -20.214 1.00 97.25 196 THR A N 1
ATOM 1477 C CA . THR A 1 196 ? 30.805 12.811 -21.485 1.00 97.25 196 THR A CA 1
ATOM 1478 C C . THR A 1 196 ? 29.762 13.898 -21.741 1.00 97.25 196 THR A C 1
ATOM 1480 O O . TH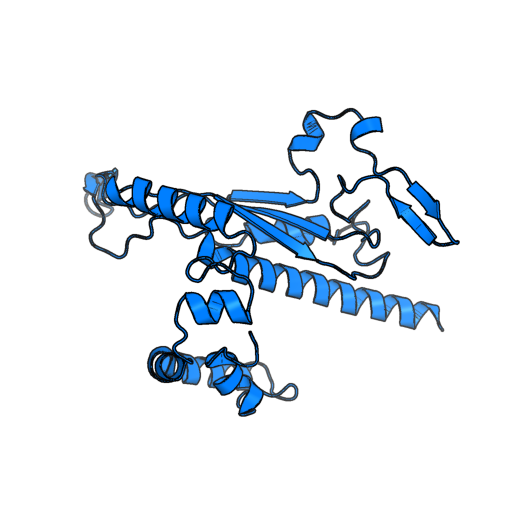R A 1 196 ? 30.004 14.781 -22.555 1.00 97.25 196 THR A O 1
ATOM 1483 N N . LEU A 1 197 ? 28.625 13.865 -21.031 1.00 96.06 197 LEU A N 1
ATOM 1484 C CA . LEU A 1 197 ? 27.451 14.727 -21.241 1.00 96.06 197 LEU A CA 1
ATOM 1485 C C . LEU A 1 197 ? 26.825 14.602 -22.639 1.00 96.06 197 LEU A C 1
ATOM 1487 O O . LEU A 1 197 ? 26.061 15.465 -23.068 1.00 96.06 197 LEU A O 1
ATOM 1491 N N . GLU A 1 198 ? 27.110 13.510 -23.343 1.00 97.81 198 GLU A N 1
ATOM 1492 C CA . GLU A 1 198 ? 26.540 13.226 -24.656 1.00 97.81 198 GLU A CA 1
ATOM 1493 C C . GLU A 1 198 ?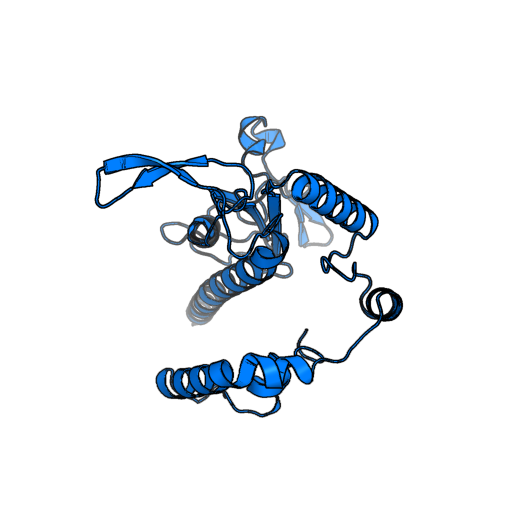 25.220 12.461 -24.537 1.00 97.81 198 GLU A C 1
ATOM 1495 O O . GLU A 1 198 ? 25.024 11.636 -23.637 1.00 97.81 198 GLU A O 1
ATOM 1500 N N . ASN A 1 199 ? 24.321 12.707 -25.493 1.00 97.81 199 ASN A N 1
ATOM 1501 C CA . ASN A 1 199 ? 23.074 11.962 -25.609 1.00 97.81 199 ASN A CA 1
ATOM 1502 C C . ASN A 1 199 ? 23.365 10.493 -25.933 1.00 97.81 199 ASN A C 1
ATOM 1504 O O . ASN A 1 199 ? 24.099 10.185 -26.872 1.00 97.81 199 ASN A O 1
ATOM 1508 N N . LYS A 1 200 ? 22.731 9.589 -25.189 1.00 95.12 200 LYS A N 1
ATOM 1509 C CA . LYS A 1 200 ? 22.778 8.147 -25.427 1.00 95.12 200 LYS A CA 1
ATOM 1510 C C . LYS A 1 200 ? 21.378 7.561 -25.432 1.00 95.12 200 LYS A C 1
ATOM 1512 O O . LYS A 1 200 ? 20.459 8.092 -24.811 1.00 95.12 200 LYS A O 1
ATOM 1517 N N . GLU A 1 201 ? 21.235 6.429 -26.101 1.00 93.94 201 GLU A N 1
ATOM 1518 C CA . GLU A 1 201 ? 20.079 5.561 -25.920 1.00 93.94 201 GLU A CA 1
ATOM 1519 C C . GLU A 1 201 ? 20.472 4.389 -25.028 1.00 93.94 201 GLU A C 1
ATOM 1521 O O . GLU A 1 201 ? 21.530 3.782 -25.201 1.00 93.94 201 GLU A O 1
ATOM 1526 N N . LEU A 1 202 ? 19.627 4.098 -24.044 1.00 88.12 202 LEU A N 1
ATOM 1527 C CA . LEU A 1 202 ? 19.812 2.998 -23.115 1.00 88.12 202 LEU A CA 1
ATOM 1528 C C . LEU A 1 202 ? 18.554 2.133 -23.110 1.00 88.12 202 LEU A C 1
ATOM 1530 O O . LEU A 1 202 ? 17.465 2.610 -22.797 1.00 88.12 202 LEU A O 1
ATOM 1534 N N . ALA A 1 203 ? 18.731 0.854 -23.420 1.00 83.62 203 ALA A N 1
ATOM 1535 C CA . ALA A 1 203 ? 17.790 -0.209 -23.092 1.00 83.62 203 ALA A CA 1
ATOM 1536 C C . ALA A 1 203 ? 18.359 -0.991 -21.902 1.00 83.62 203 ALA A C 1
ATOM 1538 O O . ALA A 1 203 ? 19.570 -1.229 -21.830 1.00 83.62 203 ALA A O 1
ATOM 1539 N N . ALA A 1 204 ? 17.519 -1.348 -20.934 1.00 76.62 204 ALA A N 1
ATOM 1540 C CA . ALA A 1 204 ? 18.001 -2.005 -19.730 1.00 76.62 204 ALA A CA 1
ATOM 1541 C C . ALA A 1 204 ? 18.461 -3.449 -19.997 1.00 76.62 204 ALA A C 1
ATOM 1543 O O . ALA A 1 204 ? 17.755 -4.232 -20.621 1.00 76.62 204 ALA A O 1
ATOM 1544 N N . ILE A 1 205 ? 19.624 -3.821 -19.452 1.00 71.94 205 ILE A N 1
ATOM 1545 C CA . ILE A 1 205 ? 20.195 -5.185 -19.539 1.00 71.94 205 ILE A CA 1
ATOM 1546 C C . ILE A 1 205 ? 19.919 -5.987 -18.245 1.00 71.94 205 ILE A C 1
ATOM 1548 O O . ILE A 1 205 ? 20.238 -7.167 -18.130 1.00 71.94 205 ILE A O 1
ATOM 1552 N N . THR A 1 206 ? 19.346 -5.342 -17.227 1.00 74.12 206 THR A N 1
ATOM 1553 C CA . THR A 1 206 ? 19.163 -5.901 -15.879 1.00 74.12 206 THR A CA 1
ATOM 1554 C C . THR A 1 206 ? 17.734 -6.407 -15.656 1.00 74.12 206 THR A C 1
ATOM 1556 O O . THR A 1 206 ? 16.973 -6.593 -16.600 1.00 74.12 206 THR A O 1
ATOM 1559 N N . ARG A 1 207 ? 17.365 -6.702 -14.402 1.00 75.88 207 ARG A N 1
ATOM 1560 C CA . ARG A 1 207 ? 16.029 -7.186 -14.027 1.00 75.88 207 ARG A CA 1
ATOM 1561 C C . ARG A 1 207 ? 14.928 -6.236 -14.516 1.00 75.88 207 ARG A C 1
ATOM 1563 O O . ARG A 1 207 ? 14.996 -5.032 -14.278 1.00 75.88 207 ARG A O 1
ATOM 1570 N N . ARG A 1 208 ? 13.882 -6.821 -15.107 1.00 81.69 208 ARG A N 1
ATOM 1571 C CA . ARG A 1 208 ? 12.724 -6.122 -15.676 1.00 81.69 208 ARG A CA 1
ATOM 1572 C C . ARG A 1 208 ? 11.458 -6.660 -15.050 1.00 81.69 208 ARG A C 1
ATOM 1574 O O 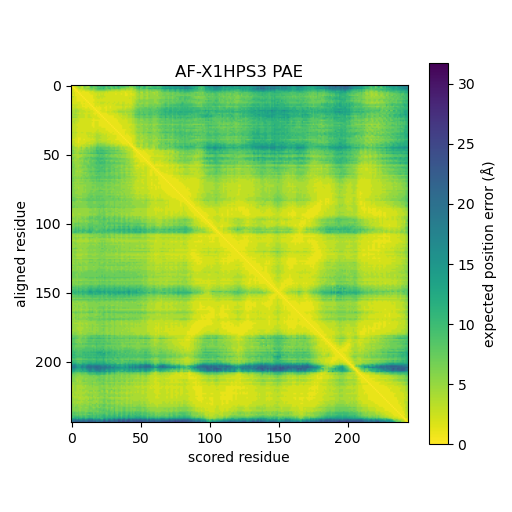. ARG A 1 208 ? 11.108 -7.821 -15.240 1.00 81.69 208 ARG A O 1
ATOM 1581 N N . ASP A 1 209 ? 10.805 -5.814 -14.276 1.00 89.56 209 ASP A N 1
ATOM 1582 C CA . ASP A 1 209 ? 9.526 -6.146 -13.677 1.00 89.56 209 ASP A CA 1
ATOM 1583 C C . ASP A 1 209 ? 8.432 -5.440 -14.482 1.00 89.56 209 ASP A C 1
ATOM 1585 O O . ASP A 1 209 ? 8.365 -4.209 -14.480 1.00 89.56 209 ASP A O 1
ATOM 1589 N N . ALA A 1 210 ? 7.569 -6.222 -15.139 1.00 91.81 210 ALA A N 1
ATOM 1590 C CA . ALA A 1 210 ? 6.408 -5.720 -15.882 1.00 91.81 210 ALA A CA 1
ATOM 1591 C C . ALA A 1 210 ? 5.509 -4.830 -15.012 1.00 91.81 210 ALA A C 1
ATOM 1593 O O . ALA A 1 210 ? 4.934 -3.857 -15.481 1.00 91.81 210 ALA A O 1
ATOM 1594 N N . THR A 1 211 ? 5.437 -5.138 -13.718 1.00 94.00 211 THR A N 1
ATOM 1595 C CA . THR A 1 211 ? 4.877 -4.271 -12.688 1.00 94.00 211 THR A CA 1
ATOM 1596 C C . THR A 1 211 ? 5.489 -4.615 -11.330 1.00 94.00 211 THR A C 1
ATOM 1598 O O . THR A 1 211 ? 5.940 -5.741 -11.097 1.00 94.00 211 THR A O 1
ATOM 1601 N N . ILE A 1 212 ? 5.480 -3.654 -10.409 1.00 94.12 212 ILE A N 1
ATOM 1602 C CA . ILE A 1 212 ? 5.876 -3.843 -9.004 1.00 94.12 212 ILE A CA 1
ATOM 1603 C C . ILE A 1 212 ? 4.701 -3.715 -8.028 1.00 94.12 212 ILE A C 1
ATOM 1605 O O . ILE A 1 212 ? 4.897 -3.857 -6.823 1.00 94.12 212 ILE A O 1
ATOM 1609 N N . VAL A 1 213 ? 3.476 -3.506 -8.525 1.00 94.69 213 VAL A N 1
ATOM 1610 C CA . VAL A 1 213 ? 2.258 -3.339 -7.706 1.00 94.69 213 VAL A CA 1
ATOM 1611 C C . VAL A 1 213 ? 2.071 -4.517 -6.744 1.00 94.69 213 VAL A C 1
ATOM 1613 O O . VAL A 1 213 ? 1.923 -4.322 -5.537 1.00 94.69 213 VAL A O 1
ATOM 1616 N N . GLY A 1 214 ? 2.218 -5.748 -7.249 1.00 90.62 214 GLY A N 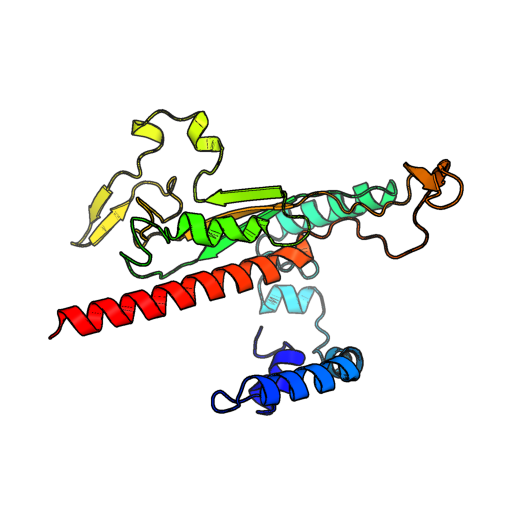1
ATOM 1617 C CA . GLY A 1 214 ? 2.128 -6.980 -6.455 1.00 90.62 214 GLY A CA 1
ATOM 1618 C C . GLY A 1 214 ? 3.198 -7.132 -5.363 1.00 90.62 214 GLY A C 1
ATOM 1619 O O . GLY A 1 214 ? 3.086 -8.014 -4.517 1.00 90.62 214 GLY A O 1
ATOM 1620 N N . ARG A 1 215 ? 4.230 -6.279 -5.345 1.00 90.75 215 ARG A N 1
ATOM 1621 C CA . ARG A 1 215 ? 5.240 -6.223 -4.273 1.00 90.75 215 ARG A CA 1
ATOM 1622 C C . ARG A 1 215 ? 5.024 -5.068 -3.304 1.00 90.75 215 ARG A C 1
ATOM 1624 O O . ARG A 1 215 ? 5.566 -5.110 -2.206 1.00 90.75 215 ARG A O 1
ATOM 1631 N N . ILE A 1 216 ? 4.252 -4.056 -3.694 1.00 95.12 216 ILE A N 1
ATOM 1632 C CA . ILE A 1 216 ? 3.989 -2.879 -2.862 1.00 95.12 216 ILE A CA 1
ATOM 1633 C C . ILE A 1 216 ? 2.886 -3.153 -1.846 1.00 95.12 216 ILE A C 1
ATOM 1635 O O . ILE A 1 216 ? 2.977 -2.647 -0.734 1.00 95.12 216 ILE A O 1
ATOM 1639 N N . TRP A 1 217 ? 1.891 -3.988 -2.158 1.00 92.44 217 TRP A N 1
ATOM 1640 C CA . TRP A 1 217 ? 0.800 -4.256 -1.214 1.00 92.44 217 TRP A CA 1
ATOM 1641 C C . TRP A 1 217 ? 1.233 -4.756 0.180 1.00 92.44 217 TRP A C 1
ATOM 1643 O O . TRP A 1 217 ? 0.716 -4.200 1.147 1.00 92.44 217 TRP A O 1
ATOM 1653 N N . PRO A 1 218 ? 2.206 -5.683 0.366 1.00 92.81 218 PRO A N 1
ATOM 1654 C CA . PRO A 1 218 ? 2.645 -6.051 1.714 1.00 92.81 218 PRO A CA 1
ATOM 1655 C C . PRO A 1 218 ? 3.395 -4.909 2.416 1.00 92.81 218 PRO A C 1
ATOM 1657 O O . PRO A 1 218 ? 3.370 -4.823 3.641 1.00 92.81 218 PRO A O 1
ATOM 1660 N N . VAL A 1 219 ? 4.055 -4.024 1.659 1.00 96.38 219 VAL A N 1
ATOM 1661 C CA . VAL A 1 219 ? 4.741 -2.843 2.207 1.00 96.38 219 VAL A CA 1
ATOM 1662 C C . VAL A 1 219 ? 3.715 -1.818 2.682 1.00 96.38 219 VAL A C 1
ATOM 1664 O O . VAL A 1 219 ? 3.835 -1.313 3.793 1.00 96.38 219 VAL A O 1
ATOM 1667 N N . ALA A 1 220 ? 2.686 -1.552 1.875 1.00 97.56 220 ALA A N 1
ATOM 1668 C CA . ALA A 1 220 ? 1.593 -0.651 2.222 1.00 97.56 220 ALA A CA 1
ATOM 1669 C C . ALA A 1 220 ? 0.793 -1.170 3.429 1.00 97.56 220 ALA A C 1
ATOM 1671 O O . ALA A 1 220 ? 0.492 -0.406 4.343 1.00 97.56 220 ALA A O 1
ATOM 1672 N N . GLU A 1 221 ? 0.516 -2.475 3.477 1.00 95.88 221 GLU A N 1
ATOM 1673 C CA . GLU A 1 221 ? -0.115 -3.143 4.620 1.00 95.88 221 GLU A CA 1
ATOM 1674 C C . GLU A 1 221 ? 0.719 -2.974 5.898 1.00 95.88 221 GLU A C 1
ATOM 1676 O O . GLU A 1 221 ? 0.186 -2.592 6.939 1.00 95.88 221 GLU A O 1
ATOM 1681 N N . ASN A 1 222 ? 2.033 -3.211 5.828 1.00 95.69 222 ASN A N 1
ATOM 1682 C CA . ASN A 1 222 ? 2.913 -3.070 6.984 1.00 95.69 222 ASN A CA 1
ATOM 1683 C C . ASN A 1 222 ? 3.033 -1.614 7.453 1.00 95.69 222 ASN A C 1
ATOM 1685 O O . ASN A 1 222 ? 2.902 -1.352 8.646 1.00 95.69 222 ASN A O 1
ATOM 1689 N N . TYR A 1 223 ? 3.222 -0.671 6.526 1.00 97.94 223 TYR A N 1
ATOM 1690 C CA . TYR A 1 223 ? 3.274 0.756 6.840 1.00 97.94 223 TYR A CA 1
ATOM 1691 C C . TYR A 1 223 ? 1.975 1.208 7.515 1.00 97.94 223 TYR A C 1
ATOM 1693 O O . TYR A 1 223 ? 2.011 1.850 8.562 1.00 97.94 223 TYR A O 1
ATOM 1701 N N . THR A 1 224 ? 0.827 0.807 6.960 1.00 98.12 224 THR A N 1
ATOM 1702 C CA . THR A 1 224 ? -0.490 1.077 7.548 1.00 98.12 224 THR A CA 1
ATOM 1703 C C . THR A 1 224 ? -0.574 0.507 8.961 1.00 98.12 224 THR A C 1
ATOM 1705 O O . THR A 1 224 ? -0.959 1.219 9.881 1.00 98.12 224 THR A O 1
ATOM 1708 N N . ALA A 1 225 ? -0.161 -0.746 9.174 1.00 96.81 225 ALA A N 1
ATOM 1709 C CA . ALA A 1 225 ? -0.189 -1.368 10.496 1.00 96.81 225 ALA A CA 1
ATOM 1710 C C . ALA A 1 225 ? 0.671 -0.621 11.530 1.00 96.81 225 ALA A C 1
ATOM 1712 O O . ALA A 1 225 ? 0.254 -0.509 12.681 1.00 96.81 225 ALA A O 1
ATOM 1713 N N . LEU A 1 226 ? 1.834 -0.091 11.132 1.00 96.81 226 LEU A N 1
ATOM 1714 C CA . LEU A 1 226 ? 2.685 0.724 12.005 1.00 96.81 226 LEU A CA 1
ATOM 1715 C C . LEU A 1 226 ? 2.004 2.042 12.387 1.00 96.81 226 LEU A C 1
ATOM 1717 O O . LEU A 1 226 ? 1.922 2.352 13.571 1.00 96.81 226 LEU A O 1
ATOM 1721 N N . VAL A 1 227 ? 1.430 2.757 11.414 1.00 97.31 227 VAL A N 1
ATOM 1722 C CA . VAL A 1 227 ? 0.671 3.993 11.677 1.00 97.31 227 VAL A CA 1
ATOM 1723 C C . VAL A 1 227 ? -0.499 3.721 12.628 1.00 97.31 227 VAL A C 1
ATOM 1725 O O . VAL A 1 227 ? -0.682 4.430 13.617 1.00 97.31 227 VAL A O 1
ATOM 1728 N N . ILE A 1 228 ? -1.274 2.662 12.377 1.00 97.44 228 ILE A N 1
ATOM 1729 C CA . ILE A 1 228 ? -2.392 2.281 13.249 1.00 97.44 228 ILE A CA 1
ATOM 1730 C C . ILE A 1 228 ? -1.901 1.939 14.659 1.00 97.44 228 ILE A C 1
ATOM 1732 O O . ILE A 1 228 ? -2.528 2.364 15.627 1.00 97.44 228 ILE A O 1
ATOM 1736 N N . LEU A 1 229 ? -0.796 1.199 14.793 1.00 96.38 229 LEU A N 1
ATOM 1737 C CA . LEU A 1 229 ? -0.227 0.838 16.091 1.00 96.38 229 LEU A CA 1
ATOM 1738 C C . LEU A 1 229 ? 0.196 2.074 16.894 1.00 96.38 229 LEU A C 1
ATOM 1740 O O . LEU A 1 229 ? -0.154 2.168 18.071 1.00 96.38 229 LEU A O 1
ATOM 1744 N N . ASP A 1 230 ? 0.890 3.026 16.269 1.00 95.19 230 ASP A N 1
ATOM 1745 C CA . ASP A 1 230 ? 1.338 4.258 16.926 1.00 95.19 230 ASP A CA 1
ATOM 1746 C C . ASP A 1 230 ? 0.145 5.062 17.463 1.00 95.19 230 ASP A C 1
ATOM 1748 O O . ASP A 1 230 ? 0.108 5.445 18.639 1.00 95.19 230 ASP A O 1
ATOM 1752 N N . HIS A 1 231 ? -0.896 5.234 16.644 1.00 95.50 231 HIS A N 1
ATOM 1753 C CA . HIS A 1 231 ? -2.122 5.894 17.085 1.00 95.50 231 HIS A CA 1
ATOM 1754 C C . HIS A 1 231 ? -2.883 5.096 18.146 1.00 95.50 231 HIS A C 1
ATOM 1756 O O . HIS A 1 231 ? -3.534 5.695 19.003 1.00 95.50 231 HIS A O 1
ATOM 1762 N N . LEU A 1 232 ? -2.812 3.763 18.120 1.00 95.06 232 LEU A N 1
ATOM 1763 C CA . LEU A 1 232 ? -3.504 2.909 19.084 1.00 95.06 232 LEU A CA 1
ATOM 1764 C C . LEU A 1 232 ? -2.862 3.017 20.467 1.00 95.06 232 LEU A C 1
ATOM 1766 O O . LEU A 1 232 ? -3.571 3.128 21.467 1.00 95.06 232 LEU A O 1
ATOM 1770 N N . ILE A 1 233 ? -1.529 3.062 20.519 1.00 94.06 233 ILE A N 1
ATOM 1771 C CA . ILE A 1 233 ? -0.774 3.325 21.747 1.00 94.06 233 ILE A CA 1
ATOM 1772 C C . ILE A 1 233 ? -1.167 4.692 22.319 1.00 94.06 233 ILE A C 1
ATOM 1774 O O . ILE A 1 233 ? -1.494 4.785 23.505 1.00 94.06 233 ILE A O 1
ATOM 1778 N N . ALA A 1 234 ? -1.200 5.737 21.483 1.00 92.00 234 ALA A N 1
ATOM 1779 C CA . ALA A 1 234 ? -1.621 7.070 21.913 1.00 92.00 234 ALA A CA 1
ATOM 1780 C C . ALA A 1 234 ? -3.066 7.067 22.443 1.00 92.00 234 ALA A C 1
ATOM 1782 O O . ALA A 1 234 ? -3.330 7.576 23.532 1.00 92.00 234 ALA A O 1
ATOM 1783 N N . HIS A 1 235 ? -3.988 6.424 21.720 1.00 91.69 235 HIS A N 1
ATOM 1784 C CA . HIS A 1 235 ? -5.389 6.295 22.113 1.00 91.69 235 HIS A CA 1
ATOM 1785 C C . HIS A 1 235 ? -5.538 5.632 23.487 1.00 91.69 235 HIS A C 1
ATOM 1787 O O . HIS A 1 235 ? -6.207 6.189 24.356 1.00 91.69 235 HIS A O 1
ATOM 1793 N N . TYR A 1 236 ? -4.885 4.491 23.729 1.00 91.88 236 TYR A N 1
ATOM 1794 C CA . TYR A 1 236 ? -4.934 3.832 25.038 1.00 91.88 236 TYR A CA 1
ATOM 1795 C C . TYR A 1 236 ? -4.290 4.664 26.149 1.00 91.88 236 TYR A C 1
ATOM 1797 O O . TYR A 1 236 ? -4.806 4.685 27.270 1.00 91.88 236 TYR A O 1
ATOM 1805 N N . GLY A 1 237 ? -3.219 5.400 25.840 1.00 92.00 237 GLY A N 1
ATOM 1806 C CA . GLY A 1 237 ? -2.641 6.383 26.753 1.00 92.00 237 GLY A CA 1
ATOM 1807 C C . GLY A 1 237 ? -3.668 7.433 27.184 1.00 92.00 237 GLY A C 1
ATOM 1808 O O . GLY A 1 237 ? -3.844 7.665 28.379 1.00 92.00 237 GLY A O 1
ATOM 1809 N N . TYR A 1 238 ? -4.412 8.008 26.233 1.00 88.06 238 TYR A N 1
ATOM 1810 C CA . TYR A 1 238 ? -5.459 8.990 26.529 1.00 88.06 238 TYR A CA 1
ATOM 1811 C C . TYR A 1 238 ? -6.632 8.408 27.322 1.00 88.06 238 TYR A C 1
ATOM 1813 O O . TYR A 1 238 ? -7.105 9.066 28.245 1.00 88.06 238 TYR A O 1
ATOM 1821 N N . GLN A 1 239 ? -7.096 7.193 27.003 1.00 88.00 239 GLN A N 1
ATOM 1822 C CA . GLN A 1 239 ? -8.174 6.552 27.773 1.00 88.00 239 GLN A CA 1
ATOM 1823 C C . GLN A 1 239 ? -7.753 6.323 29.229 1.00 88.00 239 GLN A C 1
ATOM 1825 O O . GLN A 1 239 ? -8.478 6.690 30.146 1.00 88.00 239 GLN A O 1
ATOM 1830 N N . THR A 1 240 ? -6.527 5.842 29.448 1.00 90.88 240 THR A N 1
ATOM 1831 C CA . THR A 1 240 ? -5.995 5.600 30.801 1.00 90.88 240 THR A CA 1
ATOM 1832 C C . THR A 1 240 ? -5.908 6.880 31.641 1.00 90.88 240 THR A C 1
ATOM 1834 O O . THR A 1 240 ? -5.997 6.826 32.866 1.00 90.88 240 THR A O 1
ATOM 1837 N N . LEU A 1 241 ? -5.711 8.039 31.004 1.00 91.19 241 LEU A N 1
ATOM 1838 C CA . LEU A 1 241 ? -5.709 9.334 31.688 1.00 91.19 241 LEU A CA 1
ATOM 1839 C C . LEU A 1 241 ? -7.117 9.848 32.016 1.00 91.19 241 LEU A C 1
ATOM 1841 O O . LEU A 1 241 ? -7.239 10.627 32.951 1.00 91.19 241 LEU A O 1
ATOM 1845 N N . LYS A 1 242 ? -8.155 9.442 31.270 1.00 83.69 242 LYS A N 1
ATOM 1846 C CA . LYS A 1 242 ? -9.554 9.817 31.548 1.00 83.69 242 LYS A CA 1
ATOM 1847 C C . LYS A 1 242 ? -10.157 9.054 32.722 1.00 83.69 242 LYS A C 1
ATOM 1849 O O . LYS A 1 242 ? -11.027 9.592 33.395 1.00 83.69 242 LYS A O 1
ATOM 1854 N N . ASP A 1 243 ? -9.719 7.817 32.935 1.00 76.19 243 ASP A N 1
ATOM 1855 C CA . ASP A 1 243 ? -10.220 6.952 34.011 1.00 76.19 243 ASP A CA 1
ATOM 1856 C C . ASP A 1 243 ? -9.645 7.315 35.399 1.00 76.19 243 ASP A C 1
ATOM 1858 O O . ASP A 1 243 ? -9.964 6.658 36.392 1.00 76.19 243 ASP A O 1
ATOM 1862 N N . LYS A 1 244 ? -8.787 8.342 35.479 1.00 58.38 244 LYS A N 1
ATOM 1863 C CA . LYS A 1 244 ? -8.219 8.899 36.714 1.00 58.38 244 LYS A CA 1
ATOM 1864 C C . LYS A 1 244 ? -8.849 10.243 37.049 1.00 58.38 244 LYS A C 1
ATOM 1866 O O . LYS A 1 244 ? -9.054 10.476 38.260 1.00 58.38 244 LYS A O 1
#

InterPro domains:
  IPR000453 Chorismate synthase [PF01264] (28-233)
  IPR000453 Chorismate synthase [PTHR21085] (27-242)
  IPR035904 Chorismate synthase AroC superfamily [G3DSA:3.60.150.10] (20-244)
  IPR035904 Chorismate synthase AroC superfamily [SSF103263] (36-241)